Protein AF-A0A1X0T4N1-F1 (afdb_monomer)

Solvent-accessible surface area (backbone atoms only — not comparable to full-atom values): 14185 Å² total; per-residue (Å²): 137,62,77,75,76,43,47,48,47,53,53,49,37,53,52,45,60,72,50,76,57,79,48,70,71,55,33,54,54,25,39,50,52,46,49,50,53,37,48,50,40,24,72,76,65,49,52,46,48,51,50,65,64,58,67,47,64,72,65,79,75,45,59,70,71,56,34,56,50,48,54,65,66,40,57,79,35,57,57,54,32,35,51,56,43,49,55,36,49,52,31,26,77,69,31,45,43,82,61,72,50,63,44,60,50,36,50,44,50,48,29,51,75,71,65,35,58,69,58,35,48,52,39,43,53,33,47,43,53,55,52,64,65,56,90,55,72,59,43,59,51,52,50,54,50,31,51,76,70,68,51,76,66,84,81,41,71,78,60,66,78,81,67,77,74,80,63,69,67,47,28,52,52,26,52,36,81,71,44,80,42,67,72,45,94,84,63,84,43,70,46,71,43,69,48,53,31,26,70,83,79,64,43,68,44,75,33,61,69,86,96,58,77,92,42,59,78,34,58,31,23,30,53,80,85,57,51,62,27,28,32,45,38,28,47,52,52,47,52,53,53,49,50,55,52,52,29,58,74,71,75,96

Sequence (252 aa):
MTVEEFGSIIRLIERIDGMDPMTREREITLRAKLRERWINGLTENGLVRSGDAAEAHPMYRLPETEFRQFLRRTDNDPDEQAAILNHHLDGYERYGEFVPPYPAWRIVVILRRAKRRDLEARFLVSWLRCFYAGIGTRYDELELRARKLGVDLSSLPPRPIRTPRAPHDVCNLSMRVKSVTPQDTDGTSYYFDFDYHCTECGSYRLSYDDGIDLTYDTAMYCGECKVPFGRYGAIQDLCRAIGKAELTRRGL

Mean predicted aligned error: 11.29 Å

pLDDT: mean 80.24, std 13.69, range [30.84, 97.38]

Radius of gyration: 21.35 Å; Cα contacts (8 Å, |Δi|>4): 324; chains: 1; bounding box: 55×41×59 Å

Nearest PDB structures (foldseek):
  4a1g-assembly1_A  TM=3.151E-01  e=4.192E+00  Homo sapiens
  2ho1-assembly1_A  TM=2.889E-01  e=6.365E+00  Pseudomonas aeruginosa PAO1

Secondary structure (DSSP, 8-state):
--GGGGHHHHHHHHHHHHPPPPPHHHHHHHHHHHHHHHHHHHHHHS---HHHHTT--GGGGS-HHHHHHHHHHHTT-HHHHHHHHHHHHHHHHHH-PPPPHHHHHHHHHHHHHTT-HHHHHHHHHHHHHHHTT-SSHHHHHHHHHHHHTT--GGGSPP-------------SEEEEEEEEEESSTTS--EEEEEEEEETTT----EE--TTS---TT-EEEETTT--EEEEHHHHHHHHHHHHHHHHHHHT-

Structure (mmCIF, N/CA/C/O backbone):
data_AF-A0A1X0T4N1-F1
#
_entry.id   AF-A0A1X0T4N1-F1
#
loop_
_atom_site.group_PDB
_atom_site.id
_atom_site.type_symbol
_atom_site.label_atom_id
_atom_site.label_alt_id
_atom_site.label_comp_id
_atom_site.label_asym_id
_atom_site.label_entity_id
_atom_site.label_seq_id
_atom_site.pdbx_PDB_ins_code
_atom_site.Cartn_x
_atom_site.Cartn_y
_atom_site.Cartn_z
_atom_site.occupancy
_atom_site.B_iso_or_equiv
_atom_site.auth_seq_id
_atom_site.auth_comp_id
_atom_site.auth_asym_id
_atom_site.auth_atom_id
_atom_site.pdbx_PDB_model_num
ATOM 1 N N . MET A 1 1 ? -25.159 -5.314 19.834 1.00 56.59 1 MET A N 1
ATOM 2 C CA . MET A 1 1 ? -23.928 -5.742 19.169 1.00 56.59 1 MET A CA 1
ATOM 3 C C . MET A 1 1 ? -23.353 -6.950 19.876 1.00 56.59 1 MET A C 1
ATOM 5 O O . MET A 1 1 ? -22.869 -6.802 20.996 1.00 56.59 1 MET A O 1
ATOM 9 N N . THR A 1 2 ? -23.523 -8.142 19.302 1.00 59.59 2 THR A N 1
ATOM 10 C CA . THR A 1 2 ? -23.062 -9.423 19.876 1.00 59.59 2 THR A CA 1
ATOM 11 C C . THR A 1 2 ? -21.608 -9.723 19.478 1.00 59.59 2 THR A C 1
ATOM 13 O O . THR A 1 2 ? -21.015 -9.015 18.668 1.00 59.59 2 THR A O 1
ATOM 16 N N . VAL A 1 3 ? -20.990 -10.752 20.073 1.00 62.28 3 VAL A N 1
ATOM 17 C CA . VAL A 1 3 ? -19.629 -11.210 19.710 1.00 62.28 3 VAL A CA 1
ATOM 18 C C . VAL A 1 3 ? -19.549 -11.649 18.239 1.00 62.28 3 VAL A C 1
ATOM 20 O O . VAL A 1 3 ? -18.510 -11.466 17.610 1.00 62.28 3 VAL A O 1
ATOM 23 N N . GLU A 1 4 ? -20.651 -12.153 17.678 1.00 73.50 4 GLU A N 1
ATOM 24 C CA . GLU A 1 4 ? -20.743 -12.596 16.281 1.00 73.50 4 GLU A CA 1
ATOM 25 C C . GLU A 1 4 ? -20.523 -11.454 15.278 1.00 73.50 4 GLU A C 1
ATOM 27 O O . GLU A 1 4 ? -19.839 -11.653 14.279 1.00 73.50 4 GLU A O 1
ATOM 32 N N . GLU A 1 5 ? -20.988 -10.238 15.584 1.00 84.69 5 GLU A N 1
ATOM 33 C CA . GLU A 1 5 ? -20.881 -9.068 14.693 1.00 84.69 5 GLU A CA 1
ATOM 34 C C . GLU A 1 5 ? -19.441 -8.581 14.462 1.00 84.69 5 GLU A C 1
ATOM 36 O O . GLU A 1 5 ? -19.187 -7.796 13.553 1.00 84.69 5 GLU A O 1
ATOM 41 N N . PHE A 1 6 ? -18.485 -9.018 15.287 1.00 93.00 6 PHE A N 1
ATOM 42 C CA . PHE A 1 6 ? -17.072 -8.649 15.161 1.00 93.00 6 PHE A CA 1
ATOM 43 C C . PHE A 1 6 ? -16.160 -9.837 14.871 1.00 93.00 6 PHE A C 1
ATOM 45 O O . PHE A 1 6 ? -14.939 -9.710 14.976 1.00 93.00 6 PHE A O 1
ATOM 52 N N . GLY A 1 7 ? -16.726 -10.986 14.489 1.00 94.88 7 GLY A N 1
ATOM 53 C CA . GLY A 1 7 ? -15.951 -12.192 14.209 1.00 94.88 7 GLY A CA 1
ATOM 54 C C . GLY A 1 7 ? -14.872 -11.981 13.140 1.00 94.88 7 GLY A C 1
ATOM 55 O O . GLY A 1 7 ? -13.765 -12.498 13.280 1.00 94.88 7 GLY A O 1
ATOM 56 N N . SER A 1 8 ? -15.149 -11.185 12.104 1.00 95.75 8 SER A N 1
ATOM 57 C CA . SER A 1 8 ? -14.172 -10.824 11.065 1.00 95.75 8 SER A CA 1
ATOM 58 C C . SER A 1 8 ? -13.001 -10.005 11.608 1.00 95.75 8 SER A C 1
ATOM 60 O O . SER A 1 8 ? -11.849 -10.321 11.317 1.00 95.75 8 SER A O 1
ATOM 62 N N . ILE A 1 9 ? -13.278 -9.003 12.446 1.00 96.56 9 ILE A N 1
ATOM 63 C CA . ILE A 1 9 ? -12.256 -8.174 13.089 1.00 96.56 9 ILE A CA 1
ATOM 64 C C . ILE A 1 9 ? -11.425 -9.005 14.068 1.00 96.56 9 ILE A C 1
ATOM 66 O O . ILE A 1 9 ? -10.211 -8.850 14.106 1.00 96.56 9 ILE A O 1
ATOM 70 N N . ILE A 1 10 ? -12.038 -9.912 14.831 1.00 97.00 10 ILE A N 1
ATOM 71 C CA . ILE A 1 10 ? -11.302 -10.795 15.750 1.00 97.00 10 ILE A CA 1
ATOM 72 C C . ILE A 1 10 ? -10.323 -11.680 14.972 1.00 97.00 10 ILE A C 1
ATOM 74 O O . ILE A 1 10 ? -9.141 -11.700 15.306 1.00 97.00 10 ILE A O 1
ATOM 78 N N . ARG A 1 11 ? -10.774 -12.325 13.888 1.00 97.31 11 ARG A N 1
ATOM 79 C CA . ARG A 1 11 ? -9.896 -13.126 13.017 1.00 97.31 11 ARG A CA 1
ATOM 80 C C . ARG A 1 11 ? -8.788 -12.291 12.378 1.00 97.31 11 ARG A C 1
ATOM 82 O O . ARG A 1 11 ? -7.662 -12.755 12.245 1.00 97.31 11 ARG A O 1
ATOM 89 N N . LEU A 1 12 ? -9.092 -11.053 11.991 1.00 97.06 12 LEU A N 1
ATOM 90 C CA . LEU A 1 12 ? -8.103 -10.116 11.462 1.00 97.06 12 LEU A CA 1
ATOM 91 C C . LEU A 1 12 ? -7.043 -9.758 12.513 1.00 97.06 12 LEU A C 1
ATOM 93 O O . LEU A 1 12 ? -5.859 -9.743 12.194 1.00 97.06 12 LEU A O 1
ATOM 97 N N . ILE A 1 13 ? -7.448 -9.502 13.761 1.00 97.19 13 ILE A N 1
ATOM 98 C CA . ILE A 1 13 ? -6.521 -9.270 14.876 1.00 97.19 13 ILE A CA 1
ATOM 99 C C . ILE A 1 13 ? -5.628 -10.496 15.078 1.00 97.19 13 ILE A C 1
ATOM 101 O O . ILE A 1 13 ? -4.416 -10.347 15.138 1.00 97.19 13 ILE A O 1
ATOM 105 N N . GLU A 1 14 ? -6.207 -11.698 15.128 1.00 97.38 14 GLU A N 1
ATOM 106 C CA . GLU A 1 14 ? -5.461 -12.955 15.290 1.00 97.38 14 GLU A CA 1
ATOM 107 C C . GLU A 1 14 ? -4.458 -13.184 14.158 1.00 97.38 14 GLU A C 1
ATOM 109 O O . GLU A 1 14 ? -3.322 -13.584 14.409 1.00 97.38 14 GLU A O 1
ATOM 114 N N . ARG A 1 15 ? -4.845 -12.869 12.917 1.00 96.69 15 ARG A N 1
ATOM 115 C CA . ARG A 1 15 ? -3.929 -12.894 11.778 1.00 96.69 15 ARG A CA 1
ATOM 116 C C . ARG A 1 15 ? -2.761 -11.935 11.996 1.00 96.69 15 ARG A C 1
ATOM 118 O O . ARG A 1 15 ? -1.619 -12.357 11.872 1.00 96.69 15 ARG A O 1
ATOM 125 N N . ILE A 1 16 ? -3.034 -10.673 12.335 1.00 95.44 16 ILE A N 1
ATOM 126 C CA . ILE A 1 16 ? -1.983 -9.668 12.548 1.00 95.44 16 ILE A CA 1
ATOM 127 C C . ILE A 1 16 ? -1.097 -10.051 13.741 1.00 95.44 16 ILE A C 1
ATOM 129 O O . ILE A 1 16 ? 0.109 -9.851 13.674 1.00 95.44 16 ILE A O 1
ATOM 133 N N . ASP A 1 17 ? -1.653 -10.627 14.810 1.00 94.75 17 ASP A N 1
ATOM 134 C CA . ASP A 1 17 ? -0.902 -11.152 15.962 1.00 94.75 17 ASP A CA 1
ATOM 135 C C . ASP A 1 17 ? 0.072 -12.267 15.541 1.00 94.75 17 ASP A C 1
ATOM 137 O O . ASP A 1 17 ? 1.200 -12.322 16.031 1.00 94.75 17 ASP A O 1
ATOM 141 N N . GLY A 1 18 ? -0.331 -13.118 14.595 1.00 94.19 18 GLY A N 1
ATOM 142 C CA . GLY A 1 18 ? 0.510 -14.175 14.030 1.00 94.19 18 GLY A CA 1
ATOM 143 C C . GLY A 1 18 ? 1.563 -13.699 13.023 1.00 94.19 18 GLY A C 1
ATOM 144 O O . GLY A 1 18 ? 2.438 -14.479 12.657 1.00 94.19 18 GLY A O 1
ATOM 145 N N . MET A 1 19 ? 1.504 -12.444 12.568 1.00 91.44 19 MET A N 1
ATOM 146 C CA . MET A 1 19 ? 2.481 -11.894 11.627 1.00 91.44 19 MET A CA 1
ATOM 147 C C . MET A 1 19 ? 3.756 -11.445 12.343 1.00 91.44 19 MET A C 1
ATOM 149 O O . MET A 1 19 ? 3.713 -10.844 13.420 1.00 91.44 19 MET A O 1
ATOM 153 N N . ASP A 1 20 ? 4.896 -11.642 11.689 1.00 87.75 20 ASP A N 1
ATOM 154 C CA . ASP A 1 20 ? 6.143 -10.986 12.071 1.00 87.75 20 ASP A CA 1
ATOM 155 C C . ASP A 1 20 ? 6.243 -9.616 11.388 1.00 87.75 20 ASP A C 1
ATOM 157 O O . ASP A 1 20 ? 5.982 -9.513 10.182 1.00 87.75 20 ASP A O 1
ATOM 161 N N . PRO A 1 21 ? 6.648 -8.551 12.106 1.00 85.56 21 PRO A N 1
ATOM 162 C CA . PRO A 1 21 ? 6.974 -7.280 11.476 1.00 85.56 21 PRO A CA 1
ATOM 163 C C . PRO A 1 21 ? 8.015 -7.478 10.369 1.00 85.56 21 PRO A C 1
ATOM 165 O O . PRO A 1 21 ? 9.057 -8.104 10.574 1.00 85.56 21 PRO A O 1
ATOM 168 N N . MET A 1 22 ? 7.739 -6.944 9.180 1.00 85.00 22 MET A N 1
ATOM 169 C CA . MET A 1 22 ? 8.635 -7.097 8.039 1.00 85.00 22 MET A CA 1
ATOM 170 C C . MET A 1 22 ? 9.971 -6.402 8.292 1.00 85.00 22 MET A C 1
ATOM 172 O O . MET A 1 22 ? 10.028 -5.208 8.590 1.00 85.00 22 MET A O 1
ATOM 176 N N . THR A 1 23 ? 11.057 -7.156 8.124 1.00 84.31 23 THR A N 1
ATOM 177 C CA . THR A 1 23 ? 12.408 -6.596 8.132 1.00 84.31 23 THR A CA 1
ATOM 178 C C . THR A 1 23 ? 12.683 -5.847 6.834 1.00 84.31 23 THR A C 1
ATOM 180 O O . THR A 1 23 ? 12.118 -6.151 5.779 1.00 84.31 23 THR A O 1
ATOM 183 N N . ARG A 1 24 ? 13.605 -4.886 6.890 1.00 76.44 24 ARG A N 1
ATOM 184 C CA . ARG A 1 24 ? 13.991 -4.088 5.723 1.00 76.44 24 ARG A CA 1
ATOM 185 C C . ARG A 1 24 ? 14.582 -4.954 4.608 1.00 76.44 24 ARG A C 1
ATOM 187 O O . ARG A 1 24 ? 14.284 -4.733 3.439 1.00 76.44 24 ARG A O 1
ATOM 194 N N . GLU A 1 25 ? 15.392 -5.952 4.949 1.00 80.38 25 GLU A N 1
ATOM 195 C CA . GLU A 1 25 ? 16.000 -6.878 3.988 1.00 80.38 25 GLU A CA 1
ATOM 196 C C . GLU A 1 25 ? 14.930 -7.695 3.252 1.00 80.38 25 GLU A C 1
ATOM 198 O O . GLU A 1 25 ? 15.000 -7.880 2.031 1.00 80.38 25 GLU A O 1
ATOM 203 N N . ARG A 1 26 ? 13.902 -8.145 3.985 1.00 83.31 26 ARG A N 1
ATOM 204 C CA . ARG A 1 26 ? 12.770 -8.875 3.412 1.00 83.31 26 ARG A CA 1
ATOM 205 C C . ARG A 1 26 ? 11.933 -7.969 2.514 1.00 83.31 26 ARG A C 1
ATOM 207 O O . ARG A 1 26 ? 11.618 -8.381 1.401 1.00 83.31 26 ARG A O 1
ATOM 214 N N . GLU A 1 27 ? 11.636 -6.743 2.945 1.00 80.12 27 GLU A N 1
ATOM 215 C CA . GLU A 1 27 ? 10.915 -5.758 2.128 1.00 80.12 27 GLU A CA 1
ATOM 216 C C . GLU A 1 27 ? 11.638 -5.498 0.799 1.00 80.12 27 GLU A C 1
ATOM 218 O O . GLU A 1 27 ? 11.028 -5.607 -0.266 1.00 80.12 27 GLU A O 1
ATOM 223 N N . ILE A 1 28 ? 12.947 -5.218 0.840 1.00 74.88 28 ILE A N 1
ATOM 224 C CA . ILE A 1 28 ? 13.764 -4.977 -0.360 1.00 74.88 28 ILE A CA 1
ATOM 225 C C . ILE A 1 28 ? 13.694 -6.176 -1.311 1.00 74.88 28 ILE A C 1
ATOM 227 O O . ILE A 1 28 ? 13.481 -6.003 -2.512 1.00 74.88 28 ILE A O 1
ATOM 231 N N . THR A 1 29 ? 13.830 -7.389 -0.774 1.00 81.75 29 THR A N 1
ATOM 232 C CA . THR A 1 29 ? 13.802 -8.625 -1.565 1.00 81.75 29 THR A CA 1
ATOM 233 C C . THR A 1 29 ? 12.446 -8.842 -2.237 1.00 81.75 29 THR A C 1
ATOM 235 O O . THR A 1 29 ? 12.389 -9.149 -3.428 1.00 81.75 29 THR A O 1
ATOM 238 N N . LEU A 1 30 ? 11.343 -8.674 -1.503 1.00 81.56 30 LEU A N 1
ATOM 239 C CA . LEU A 1 30 ? 9.994 -8.873 -2.043 1.00 81.56 30 LEU A CA 1
ATOM 240 C C . LEU A 1 30 ? 9.645 -7.812 -3.089 1.00 81.56 30 LEU A C 1
ATOM 242 O O . LEU A 1 30 ? 9.131 -8.147 -4.156 1.00 81.56 30 LEU A O 1
ATOM 246 N N . ARG A 1 31 ? 10.017 -6.551 -2.849 1.00 74.56 31 ARG A N 1
ATOM 247 C CA . ARG A 1 31 ? 9.802 -5.469 -3.817 1.00 74.56 31 ARG A CA 1
ATOM 248 C C . ARG A 1 31 ? 10.636 -5.623 -5.079 1.00 74.56 31 ARG A C 1
ATOM 250 O O . ARG A 1 31 ? 10.171 -5.252 -6.155 1.00 74.56 31 ARG A O 1
ATOM 257 N N . ALA A 1 32 ? 11.851 -6.161 -4.977 1.00 73.00 32 ALA A N 1
ATOM 258 C CA . ALA A 1 32 ? 12.658 -6.486 -6.150 1.00 73.00 32 ALA A CA 1
ATOM 259 C C . ALA A 1 32 ? 11.956 -7.537 -7.026 1.00 73.00 32 ALA A C 1
ATOM 261 O O . ALA A 1 32 ? 11.836 -7.333 -8.232 1.00 73.00 32 ALA A O 1
ATOM 262 N N . LYS A 1 33 ? 11.400 -8.592 -6.413 1.00 77.19 33 LYS A N 1
ATOM 263 C CA . LYS A 1 33 ? 10.616 -9.621 -7.118 1.00 77.19 33 LYS A CA 1
ATOM 264 C C . LYS A 1 33 ? 9.332 -9.069 -7.738 1.00 77.19 33 LYS A C 1
ATOM 266 O O . LYS A 1 33 ? 9.017 -9.398 -8.878 1.00 77.19 33 LYS A O 1
ATOM 271 N N . LEU A 1 34 ? 8.596 -8.214 -7.021 1.00 73.44 34 LEU A N 1
ATOM 272 C CA . LEU A 1 34 ? 7.406 -7.555 -7.572 1.00 73.44 34 LEU A CA 1
ATOM 273 C C . LEU A 1 34 ? 7.775 -6.711 -8.799 1.00 73.44 34 LEU A C 1
ATOM 275 O O . LEU A 1 34 ? 7.100 -6.778 -9.825 1.00 73.44 34 LEU A O 1
ATOM 279 N N . ARG A 1 35 ? 8.874 -5.951 -8.713 1.00 71.31 35 ARG A N 1
ATOM 280 C CA . ARG A 1 35 ? 9.373 -5.147 -9.831 1.00 71.31 35 ARG A CA 1
ATOM 281 C C . ARG A 1 35 ? 9.731 -6.015 -11.031 1.00 71.31 35 ARG A C 1
ATOM 283 O O . ARG A 1 35 ? 9.369 -5.664 -12.145 1.00 71.31 35 ARG A O 1
ATOM 290 N N . GLU A 1 36 ? 10.416 -7.131 -10.813 1.00 72.75 36 GLU A N 1
ATOM 291 C CA . GLU A 1 36 ? 10.748 -8.082 -11.875 1.00 72.75 36 GLU A CA 1
ATOM 292 C C . GLU A 1 36 ? 9.485 -8.634 -12.547 1.00 72.75 36 GLU A C 1
ATOM 294 O O . GLU A 1 36 ? 9.374 -8.587 -13.768 1.00 72.75 36 GLU A O 1
ATOM 299 N N . ARG A 1 37 ? 8.480 -9.051 -11.765 1.00 71.50 37 ARG A N 1
ATOM 300 C CA . ARG A 1 37 ? 7.182 -9.500 -12.299 1.00 71.50 37 ARG A CA 1
ATOM 301 C C . ARG A 1 37 ? 6.501 -8.414 -13.130 1.00 71.50 37 ARG A C 1
ATOM 303 O O . ARG A 1 37 ? 5.945 -8.708 -14.186 1.00 71.50 37 ARG A O 1
ATOM 310 N N . TRP A 1 38 ? 6.556 -7.168 -12.669 1.00 70.19 38 TRP A N 1
ATOM 311 C CA . TRP A 1 38 ? 5.985 -6.037 -13.388 1.00 70.19 38 TRP A CA 1
ATOM 312 C C . TRP A 1 38 ? 6.712 -5.762 -14.710 1.00 70.19 38 TRP A C 1
ATOM 314 O O . TRP A 1 38 ? 6.063 -5.626 -15.744 1.00 70.19 38 TRP A O 1
ATOM 324 N N . ILE A 1 39 ? 8.048 -5.764 -14.700 1.00 67.06 39 ILE A N 1
ATOM 325 C CA . ILE A 1 39 ? 8.882 -5.597 -15.899 1.00 67.06 39 ILE A CA 1
ATOM 326 C C . ILE A 1 39 ? 8.642 -6.735 -16.898 1.00 67.06 39 ILE A C 1
ATOM 328 O O . ILE A 1 39 ? 8.461 -6.469 -18.086 1.00 67.06 39 ILE A O 1
ATOM 332 N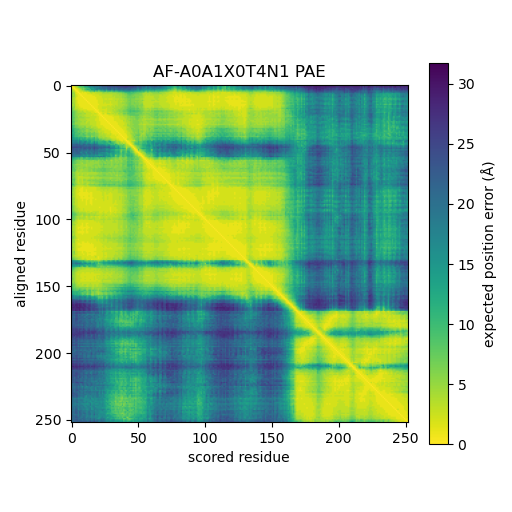 N . ASN A 1 40 ? 8.590 -7.985 -16.435 1.00 67.19 40 ASN A N 1
ATOM 333 C CA . ASN A 1 40 ? 8.337 -9.141 -17.295 1.00 67.19 40 ASN A CA 1
ATOM 334 C C . ASN A 1 40 ? 6.949 -9.048 -17.933 1.00 67.19 40 ASN A C 1
ATOM 336 O O . ASN A 1 40 ? 6.831 -9.155 -19.150 1.00 67.19 40 ASN A O 1
ATOM 340 N N . GLY A 1 41 ? 5.913 -8.725 -17.153 1.00 64.69 41 GLY A N 1
ATOM 341 C CA . GLY A 1 41 ? 4.570 -8.539 -17.700 1.00 64.69 41 GLY A CA 1
ATOM 342 C C . GLY A 1 41 ? 4.483 -7.382 -18.707 1.00 64.69 41 GLY A C 1
ATOM 343 O O . GLY A 1 41 ? 3.791 -7.507 -19.718 1.00 64.69 41 GLY A O 1
ATOM 344 N N . LEU A 1 42 ? 5.201 -6.273 -18.472 1.00 63.25 42 LEU A N 1
ATOM 345 C CA . LEU A 1 42 ? 5.276 -5.151 -19.419 1.00 63.25 42 LEU A CA 1
ATOM 346 C C . LEU A 1 42 ? 5.962 -5.570 -20.722 1.00 63.25 42 LEU A C 1
ATOM 348 O O . LEU A 1 42 ? 5.536 -5.167 -21.801 1.00 63.25 42 LEU A O 1
ATOM 352 N N . THR A 1 43 ? 6.997 -6.400 -20.625 1.00 61.31 43 THR A N 1
ATOM 353 C CA . THR A 1 43 ? 7.779 -6.865 -21.777 1.00 61.31 43 THR A CA 1
ATOM 354 C C . THR A 1 43 ? 7.020 -7.913 -22.598 1.00 61.31 43 THR A C 1
ATOM 356 O O . THR A 1 43 ? 7.082 -7.889 -23.825 1.00 61.31 43 THR A O 1
ATOM 359 N N . GLU A 1 44 ? 6.271 -8.806 -21.946 1.00 62.41 44 GLU A N 1
ATOM 360 C CA . GLU A 1 44 ? 5.517 -9.888 -22.595 1.00 62.41 44 GLU A CA 1
ATOM 361 C C . GLU A 1 44 ? 4.198 -9.409 -23.210 1.00 62.41 44 GLU A C 1
ATOM 363 O O . GLU A 1 44 ? 3.881 -9.765 -24.344 1.00 62.41 44 GLU A O 1
ATOM 368 N N . ASN A 1 45 ? 3.437 -8.580 -22.488 1.00 58.50 45 ASN A N 1
ATOM 369 C CA . ASN A 1 45 ? 2.068 -8.216 -22.872 1.00 58.50 45 ASN A CA 1
ATOM 370 C C . ASN A 1 45 ? 1.913 -6.740 -23.269 1.00 58.50 45 ASN A C 1
ATOM 372 O O . ASN A 1 45 ? 0.827 -6.323 -23.670 1.00 58.50 45 ASN A O 1
ATOM 376 N N . GLY A 1 46 ? 2.974 -5.930 -23.161 1.00 52.03 46 GLY A N 1
ATOM 377 C CA . GLY A 1 46 ? 2.958 -4.507 -23.522 1.00 52.03 46 GLY A CA 1
ATOM 378 C C . GLY A 1 46 ? 2.031 -3.640 -22.664 1.00 52.03 46 GLY A C 1
ATOM 379 O O . GLY A 1 46 ? 1.783 -2.495 -23.032 1.00 52.03 46 GLY A O 1
ATOM 380 N N . LEU A 1 47 ? 1.486 -4.194 -21.574 1.00 52.59 47 LEU A N 1
ATOM 381 C CA . LEU A 1 47 ? 0.449 -3.617 -20.720 1.00 52.59 47 LEU A CA 1
ATOM 382 C C . LEU A 1 47 ? 0.487 -4.308 -19.353 1.00 52.59 47 LEU A C 1
ATOM 384 O O . LEU A 1 47 ? 0.076 -5.457 -19.221 1.00 52.59 47 LEU A O 1
ATOM 388 N N . VAL A 1 48 ? 0.933 -3.598 -18.317 1.00 53.41 48 VAL A N 1
ATOM 389 C CA . VAL A 1 48 ? 0.639 -3.978 -16.930 1.00 53.41 48 VAL A CA 1
ATOM 390 C C . VAL A 1 48 ? 0.277 -2.718 -16.173 1.00 53.41 48 VAL A C 1
ATOM 392 O O . VAL A 1 48 ? 1.146 -1.890 -15.885 1.00 53.41 48 VAL A O 1
ATOM 395 N N . ARG A 1 49 ? -1.009 -2.557 -15.838 1.00 52.56 49 ARG A N 1
ATOM 396 C CA . ARG A 1 49 ? -1.416 -1.528 -14.873 1.00 52.56 49 ARG A CA 1
ATOM 397 C C . ARG A 1 49 ? -0.686 -1.844 -13.568 1.00 52.56 49 ARG A C 1
ATOM 399 O O . ARG A 1 49 ? -0.592 -3.013 -13.206 1.00 52.56 49 ARG A O 1
ATOM 406 N N . SER A 1 50 ? -0.156 -0.854 -12.849 1.00 47.66 50 SER A N 1
ATOM 407 C CA . SER A 1 50 ? 0.640 -1.140 -11.639 1.00 47.66 50 SER A CA 1
ATOM 408 C C . SER A 1 50 ? -0.118 -1.983 -10.602 1.00 47.66 50 SER A C 1
ATOM 410 O O . SER A 1 50 ? 0.481 -2.829 -9.944 1.00 47.66 50 SER A O 1
ATOM 412 N N . GLY A 1 51 ? -1.449 -1.850 -10.545 1.00 48.59 51 GLY A N 1
ATOM 413 C CA . GLY A 1 51 ? -2.319 -2.691 -9.721 1.00 48.59 51 GLY A CA 1
ATOM 414 C C . GLY A 1 51 ? -2.460 -4.149 -10.182 1.00 48.59 51 GLY A C 1
ATOM 415 O O . GLY A 1 51 ? -2.845 -4.997 -9.387 1.00 48.59 51 GLY A O 1
ATOM 416 N N . ASP A 1 52 ? -2.139 -4.483 -11.431 1.00 51.44 52 ASP A N 1
ATOM 417 C CA . ASP A 1 52 ? -2.271 -5.848 -11.954 1.00 51.44 52 ASP A CA 1
ATOM 418 C C . ASP A 1 52 ? -1.080 -6.734 -11.561 1.00 51.44 52 ASP A C 1
ATOM 420 O O . ASP A 1 52 ? -1.275 -7.906 -11.249 1.00 51.44 52 ASP A O 1
ATOM 424 N N . ALA A 1 53 ? 0.136 -6.178 -11.487 1.00 52.28 53 ALA A N 1
ATOM 425 C CA . ALA A 1 53 ? 1.308 -6.906 -10.978 1.00 52.28 53 ALA A CA 1
ATOM 426 C C . ALA A 1 53 ? 1.247 -7.131 -9.460 1.00 52.28 53 ALA A C 1
ATOM 428 O O . ALA A 1 53 ? 1.678 -8.174 -8.968 1.00 52.28 53 ALA A O 1
ATOM 429 N N . ALA A 1 54 ? 0.699 -6.145 -8.751 1.00 54.38 54 ALA A N 1
ATOM 430 C CA . ALA A 1 54 ? 0.482 -6.141 -7.311 1.00 54.38 54 ALA A CA 1
ATOM 431 C C . ALA A 1 54 ? -0.722 -6.979 -6.854 1.00 54.38 54 ALA A C 1
ATOM 433 O O . ALA A 1 54 ? -0.914 -7.166 -5.658 1.00 54.38 54 ALA A O 1
ATOM 434 N N . GLU A 1 55 ? -1.548 -7.472 -7.786 1.00 68.12 55 GLU A N 1
ATOM 435 C CA . GLU A 1 55 ? -2.851 -8.074 -7.470 1.00 68.12 55 GLU A CA 1
ATOM 436 C C . GLU A 1 55 ? -3.712 -7.157 -6.578 1.00 68.12 55 GLU A C 1
ATOM 438 O O . GLU A 1 55 ? -4.423 -7.635 -5.703 1.00 68.12 55 GLU A O 1
ATOM 443 N N . ALA A 1 56 ? -3.649 -5.840 -6.814 1.00 68.50 56 ALA A N 1
ATOM 444 C CA . ALA A 1 56 ? -4.298 -4.821 -5.999 1.00 68.50 56 ALA A CA 1
ATOM 445 C C . ALA A 1 56 ? -5.814 -5.032 -5.885 1.00 68.50 56 ALA A C 1
ATOM 447 O O . ALA A 1 56 ? -6.463 -5.578 -6.788 1.00 68.50 56 ALA A O 1
ATOM 448 N N . HIS A 1 57 ? -6.388 -4.519 -4.789 1.00 74.69 57 HIS A N 1
ATOM 449 C CA . HIS A 1 57 ? -7.788 -4.769 -4.458 1.00 74.69 57 HIS A CA 1
ATOM 450 C C . HIS A 1 57 ? -8.703 -4.367 -5.623 1.00 74.69 57 HIS A C 1
ATOM 452 O O . HIS A 1 57 ? -8.569 -3.249 -6.136 1.00 74.69 57 HIS A O 1
ATOM 458 N N . PRO A 1 58 ? -9.679 -5.209 -6.018 1.00 75.31 58 PRO A N 1
ATOM 459 C CA . PRO A 1 58 ? -10.541 -4.935 -7.169 1.00 75.31 58 PRO A CA 1
ATOM 460 C C . PRO A 1 58 ? -11.245 -3.573 -7.128 1.00 75.31 58 PRO A C 1
ATOM 462 O O . PRO A 1 58 ? -11.536 -3.007 -8.178 1.00 75.31 58 PRO A O 1
ATOM 465 N N . MET A 1 59 ? -11.459 -3.008 -5.931 1.00 74.31 59 MET A N 1
ATOM 466 C CA . MET A 1 59 ? -12.032 -1.665 -5.765 1.00 74.31 59 MET A CA 1
ATOM 467 C C . MET A 1 59 ? -11.268 -0.571 -6.522 1.00 74.31 59 MET A C 1
ATOM 469 O O . MET A 1 59 ? -11.884 0.394 -6.953 1.00 74.31 59 MET A O 1
ATOM 473 N N . TYR A 1 60 ? -9.949 -0.706 -6.702 1.00 69.88 60 TYR A N 1
ATOM 474 C CA . TYR A 1 60 ? -9.134 0.296 -7.396 1.00 69.88 60 TYR A CA 1
ATOM 475 C C . TYR A 1 60 ? -9.305 0.271 -8.916 1.00 69.88 60 TYR A C 1
ATOM 477 O O . TYR A 1 60 ? -8.814 1.165 -9.595 1.00 69.88 60 TYR A O 1
ATOM 485 N N . ARG A 1 61 ? -9.999 -0.739 -9.452 1.00 69.06 61 ARG A N 1
ATOM 486 C CA . ARG A 1 61 ? -10.361 -0.825 -10.872 1.00 69.06 61 ARG A CA 1
ATOM 487 C C . ARG A 1 61 ? -11.766 -0.280 -11.155 1.00 69.06 61 ARG A C 1
ATOM 489 O O . ARG A 1 61 ? -12.194 -0.301 -12.305 1.00 69.06 61 ARG A O 1
ATOM 496 N N . LEU A 1 62 ? -12.497 0.160 -10.127 1.00 70.38 62 LEU A N 1
ATOM 497 C CA . LEU A 1 62 ? -13.840 0.713 -10.287 1.00 70.38 62 LEU A CA 1
ATOM 498 C C . LEU A 1 62 ? -13.782 2.125 -10.891 1.00 70.38 62 LEU A C 1
ATOM 500 O O . LEU A 1 62 ? -12.900 2.904 -10.521 1.00 70.38 62 LEU A O 1
ATOM 504 N N . PRO A 1 63 ? -14.755 2.511 -11.737 1.00 75.50 63 PRO A N 1
ATOM 505 C CA . PRO A 1 63 ? -14.939 3.905 -12.127 1.00 75.50 63 PRO A CA 1
ATOM 506 C C . PRO A 1 63 ? -15.100 4.813 -10.898 1.00 75.50 63 PRO A C 1
ATOM 50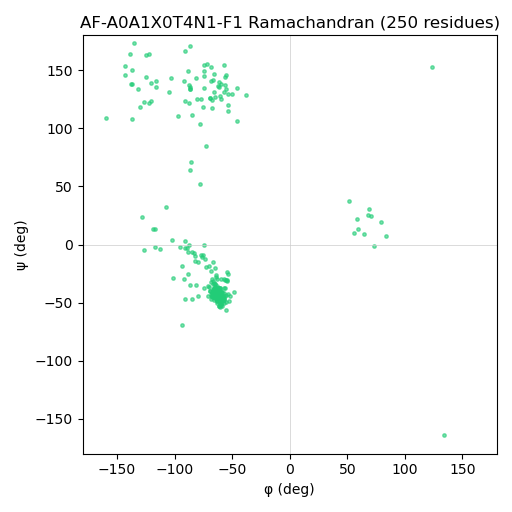8 O O . PRO A 1 63 ? -15.740 4.426 -9.922 1.00 75.50 63 PRO A O 1
ATOM 511 N N . GLU A 1 64 ? -14.607 6.054 -10.956 1.00 65.88 64 GLU A N 1
ATOM 512 C CA . GLU A 1 64 ? -14.581 6.998 -9.816 1.00 65.88 64 GLU A CA 1
ATOM 513 C C . GLU A 1 64 ? -15.928 7.118 -9.073 1.00 65.88 64 GLU A C 1
ATOM 515 O O . GLU A 1 64 ? -15.986 7.158 -7.841 1.00 65.88 64 GLU A O 1
ATOM 520 N N . THR A 1 65 ? -17.040 7.148 -9.812 1.00 76.25 65 THR A N 1
ATOM 521 C CA . THR A 1 65 ? -18.383 7.240 -9.217 1.00 76.25 65 THR A CA 1
ATOM 522 C C . THR A 1 65 ? -18.728 5.993 -8.403 1.00 76.25 65 THR A C 1
ATOM 524 O O . THR A 1 65 ? -19.220 6.109 -7.277 1.00 76.25 65 THR A O 1
ATOM 527 N N . GLU A 1 66 ? -18.442 4.810 -8.943 1.00 78.31 66 GLU A N 1
ATOM 528 C CA . GLU A 1 66 ? -18.665 3.523 -8.280 1.00 78.31 66 GLU A CA 1
ATOM 529 C C . GLU A 1 66 ? -17.707 3.339 -7.107 1.00 78.31 66 GLU A C 1
ATOM 531 O O . GLU A 1 66 ? -18.129 2.923 -6.032 1.00 78.31 66 GLU A O 1
ATOM 536 N N . PHE A 1 67 ? -16.448 3.751 -7.256 1.00 76.56 67 PHE A N 1
ATOM 537 C CA . PHE A 1 67 ? -15.464 3.755 -6.182 1.00 76.56 67 PHE A CA 1
ATOM 538 C C . PHE A 1 67 ? -15.938 4.584 -4.978 1.00 76.56 67 PHE A C 1
ATOM 540 O O . PHE A 1 67 ? -15.941 4.107 -3.842 1.00 76.56 67 PHE A O 1
ATOM 547 N N . ARG A 1 68 ? -16.441 5.805 -5.203 1.00 78.12 68 ARG A N 1
ATOM 548 C CA . ARG A 1 68 ? -17.001 6.644 -4.126 1.00 78.12 68 ARG A CA 1
ATOM 549 C C . ARG A 1 68 ? -18.258 6.051 -3.496 1.00 78.12 68 ARG A C 1
ATOM 551 O O . ARG A 1 68 ? -18.521 6.279 -2.314 1.00 78.12 68 ARG A O 1
ATOM 558 N N . GLN A 1 69 ? -19.094 5.362 -4.271 1.00 87.31 69 GLN A N 1
ATOM 559 C CA . GLN A 1 69 ? -20.255 4.653 -3.725 1.00 87.31 69 GLN A CA 1
ATOM 560 C C . GLN A 1 69 ? -19.817 3.460 -2.874 1.00 87.31 69 GLN A C 1
ATOM 562 O O . GLN A 1 69 ? -20.311 3.309 -1.758 1.00 87.31 69 GLN A O 1
ATOM 567 N N . PHE A 1 70 ? -18.842 2.690 -3.357 1.00 86.06 70 PHE A N 1
ATOM 568 C CA . PHE A 1 70 ? -18.225 1.589 -2.634 1.00 86.06 70 PHE A CA 1
ATOM 569 C C . PHE A 1 70 ? -17.685 2.075 -1.287 1.00 86.06 70 PHE A C 1
ATOM 571 O O . PHE A 1 70 ? -18.164 1.617 -0.256 1.00 86.06 70 PHE A O 1
ATOM 578 N N . LEU A 1 71 ? -16.807 3.084 -1.267 1.00 84.69 71 LEU A N 1
ATOM 579 C CA . LEU A 1 71 ? -16.250 3.632 -0.022 1.00 84.69 71 LEU A CA 1
ATOM 580 C C . LEU A 1 71 ? -17.331 4.053 0.986 1.00 84.69 71 LEU A C 1
ATOM 582 O O . LEU A 1 71 ? -17.226 3.760 2.173 1.00 84.69 71 LEU A O 1
ATOM 586 N N . ARG A 1 72 ? -18.401 4.713 0.524 1.00 87.25 72 ARG A N 1
ATOM 587 C CA . ARG A 1 72 ? -19.508 5.129 1.402 1.00 87.25 72 ARG A CA 1
ATOM 588 C C . ARG A 1 72 ? -20.276 3.949 1.987 1.00 87.25 72 ARG A C 1
ATOM 590 O O . ARG A 1 72 ? -20.679 4.016 3.146 1.00 87.25 72 ARG A O 1
ATOM 597 N N . ARG A 1 73 ? -20.487 2.894 1.198 1.00 91.06 73 ARG A N 1
ATOM 598 C CA . ARG A 1 73 ? -21.181 1.679 1.636 1.00 91.06 73 ARG A CA 1
ATOM 599 C C . ARG A 1 73 ? -20.359 0.924 2.677 1.00 91.06 73 ARG A C 1
ATOM 601 O O . ARG A 1 73 ? -20.908 0.495 3.684 1.00 91.06 73 ARG A O 1
ATOM 608 N N . THR A 1 74 ? -19.056 0.791 2.448 1.00 90.75 74 THR A N 1
ATOM 609 C CA . THR A 1 74 ? -18.180 -0.039 3.284 1.00 90.75 74 THR A CA 1
ATOM 610 C C . THR A 1 74 ? -17.718 0.665 4.559 1.00 90.75 74 THR A C 1
ATOM 612 O O . THR A 1 74 ? -17.218 0.025 5.478 1.00 90.75 74 THR A O 1
ATOM 615 N N . ASP A 1 75 ? -17.884 1.984 4.663 1.00 88.88 75 ASP A N 1
ATOM 616 C CA . ASP A 1 75 ? -17.291 2.814 5.716 1.00 88.88 75 ASP A CA 1
ATOM 617 C C . ASP A 1 75 ? -17.648 2.390 7.156 1.00 88.88 75 ASP A C 1
ATOM 619 O O . ASP A 1 75 ? -16.873 2.626 8.088 1.00 88.88 75 ASP A O 1
ATOM 623 N N . ASN A 1 76 ? -18.827 1.798 7.363 1.00 89.62 76 ASN A N 1
ATOM 624 C CA . ASN A 1 76 ? -19.305 1.344 8.675 1.00 89.62 76 ASN A CA 1
ATOM 625 C C . ASN A 1 76 ? -19.548 -0.170 8.740 1.00 89.62 76 ASN A C 1
ATOM 627 O O . ASN A 1 76 ? -20.182 -0.627 9.689 1.00 89.62 76 ASN A O 1
ATOM 631 N N . ASP A 1 77 ? -19.067 -0.922 7.753 1.00 93.69 77 ASP A N 1
ATOM 632 C CA . ASP A 1 77 ? -19.226 -2.370 7.684 1.00 93.69 77 ASP A CA 1
ATOM 633 C C . ASP A 1 77 ? -17.958 -3.055 8.235 1.00 93.69 77 ASP A C 1
ATOM 635 O O . ASP A 1 77 ? -16.886 -2.925 7.633 1.00 93.69 77 ASP A O 1
ATOM 639 N N . PRO A 1 78 ? -18.023 -3.725 9.403 1.00 93.31 78 PRO A N 1
ATOM 640 C CA . PRO A 1 78 ? -16.852 -4.361 9.998 1.00 93.31 78 PRO A CA 1
ATOM 641 C C . PRO A 1 78 ? -16.299 -5.508 9.144 1.00 93.31 78 PRO A C 1
ATOM 643 O O . PRO A 1 78 ? -15.078 -5.655 9.071 1.00 93.31 78 PRO A O 1
ATOM 646 N N . ASP A 1 79 ? -17.165 -6.286 8.491 1.00 94.44 79 ASP A N 1
ATOM 647 C CA . ASP A 1 79 ? -16.766 -7.449 7.699 1.00 94.44 79 ASP A CA 1
ATOM 648 C C . ASP A 1 79 ? -16.056 -7.007 6.425 1.00 94.44 79 ASP A C 1
ATOM 650 O O . ASP A 1 79 ? -14.972 -7.497 6.103 1.00 94.44 79 ASP A O 1
ATOM 654 N N . GLU A 1 80 ? -16.611 -6.004 5.755 1.00 94.12 80 GLU A N 1
ATOM 655 C CA . GLU A 1 80 ? -16.053 -5.480 4.516 1.00 94.12 80 GLU A CA 1
ATOM 656 C C . GLU A 1 80 ? -14.727 -4.735 4.760 1.00 94.12 80 GLU A C 1
ATOM 658 O O . GLU A 1 80 ? -13.764 -4.913 4.014 1.00 94.12 80 GLU A O 1
ATOM 663 N N . GLN A 1 81 ? -14.612 -3.950 5.842 1.00 94.50 81 GLN A N 1
ATOM 664 C CA . GLN A 1 81 ? -13.336 -3.312 6.204 1.00 94.50 81 GLN A CA 1
ATOM 665 C C . GLN A 1 81 ? -12.267 -4.342 6.586 1.00 94.50 81 GLN A C 1
ATOM 667 O O . GLN A 1 81 ? -11.097 -4.172 6.232 1.00 94.50 81 GLN A O 1
ATOM 672 N N . ALA A 1 82 ? -12.652 -5.421 7.275 1.00 95.38 82 ALA A N 1
ATOM 673 C CA . ALA A 1 82 ? -11.743 -6.519 7.580 1.00 95.38 82 ALA A CA 1
ATOM 674 C C . ALA A 1 82 ? -11.310 -7.274 6.312 1.00 95.38 82 ALA A C 1
ATOM 676 O O . ALA A 1 82 ? -10.144 -7.654 6.205 1.00 95.38 82 ALA A O 1
ATOM 677 N N . ALA A 1 83 ? -12.204 -7.467 5.340 1.00 94.00 83 ALA A N 1
ATOM 678 C CA . ALA A 1 83 ? -11.887 -8.094 4.057 1.00 94.00 83 ALA A CA 1
ATOM 679 C C . ALA A 1 83 ? -10.913 -7.241 3.227 1.00 94.00 83 ALA A C 1
ATOM 681 O O . ALA A 1 83 ? -9.882 -7.749 2.783 1.00 94.00 83 ALA A O 1
ATOM 682 N N . ILE A 1 84 ? -11.180 -5.935 3.100 1.00 90.50 84 ILE A N 1
ATOM 683 C CA . ILE A 1 84 ? -10.283 -4.985 2.421 1.00 90.50 84 ILE A CA 1
ATOM 684 C C . ILE A 1 84 ? -8.902 -5.007 3.081 1.00 90.50 84 ILE A C 1
ATOM 686 O O . ILE A 1 84 ? -7.882 -5.091 2.397 1.00 90.50 84 ILE A O 1
ATOM 690 N N . LEU A 1 85 ? -8.849 -4.957 4.417 1.00 93.44 85 LEU A N 1
ATOM 691 C CA . LEU A 1 85 ? -7.572 -4.957 5.117 1.00 93.44 85 LEU A CA 1
ATOM 692 C C . LEU A 1 85 ? -6.820 -6.280 4.940 1.00 93.44 85 LEU A C 1
ATOM 694 O O . LEU A 1 85 ? -5.624 -6.243 4.674 1.00 93.44 85 LEU A O 1
ATOM 698 N N . ASN A 1 86 ? -7.503 -7.426 5.013 1.00 94.81 86 ASN A N 1
ATOM 699 C CA . ASN A 1 86 ? -6.901 -8.738 4.751 1.00 94.81 86 ASN A CA 1
ATOM 700 C C . ASN A 1 86 ? -6.244 -8.812 3.375 1.00 94.81 86 ASN A C 1
ATOM 702 O O . ASN A 1 86 ? -5.119 -9.289 3.267 1.00 94.81 86 ASN A O 1
ATOM 706 N N . HIS A 1 87 ? -6.908 -8.292 2.349 1.00 90.19 87 HIS A N 1
ATOM 707 C CA . HIS A 1 87 ? -6.339 -8.259 1.011 1.00 90.19 87 HIS A CA 1
ATOM 708 C C . HIS A 1 87 ? -5.039 -7.437 0.958 1.00 90.19 87 HIS A C 1
ATOM 710 O O . HIS A 1 87 ? -4.056 -7.841 0.343 1.00 90.19 87 HIS A O 1
ATOM 716 N N . HIS A 1 88 ? -4.985 -6.301 1.656 1.00 86.38 88 HIS A N 1
ATOM 717 C CA . HIS A 1 88 ? -3.744 -5.533 1.755 1.00 86.38 88 HIS A CA 1
ATOM 718 C C . HIS A 1 88 ? -2.657 -6.237 2.579 1.00 86.38 88 HIS A C 1
ATOM 720 O O . HIS A 1 88 ? -1.474 -6.070 2.284 1.00 86.38 88 HIS A O 1
ATOM 726 N N . LEU A 1 89 ? -3.032 -7.023 3.594 1.00 91.25 89 LEU A N 1
ATOM 727 C CA . LEU A 1 89 ? -2.084 -7.868 4.326 1.00 91.25 89 LEU A CA 1
ATOM 728 C C . LEU A 1 89 ? -1.483 -8.946 3.412 1.00 91.25 89 LEU A C 1
ATOM 730 O O . LEU A 1 89 ? -0.279 -9.177 3.485 1.00 91.25 89 LEU A O 1
ATOM 734 N N . ASP A 1 90 ? -2.273 -9.534 2.505 1.00 90.56 90 ASP A N 1
ATOM 735 C CA . ASP A 1 90 ? -1.764 -10.486 1.506 1.00 90.56 90 ASP A CA 1
ATOM 736 C C . ASP A 1 90 ? -0.678 -9.836 0.626 1.00 90.56 90 ASP A C 1
ATOM 738 O O . ASP A 1 90 ? 0.397 -10.411 0.430 1.00 90.56 90 ASP A O 1
ATOM 742 N N . GLY A 1 91 ? -0.929 -8.614 0.139 1.00 82.56 91 GLY A N 1
ATOM 743 C CA . GLY A 1 91 ? 0.039 -7.839 -0.646 1.00 82.56 91 GLY A CA 1
ATOM 744 C C . GLY A 1 91 ? 1.301 -7.484 0.146 1.00 82.5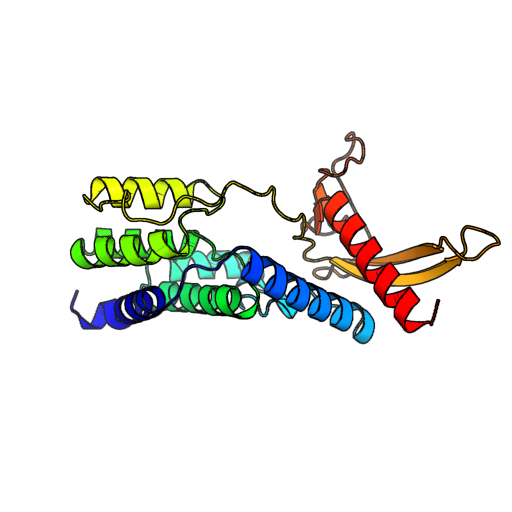6 91 GLY A C 1
ATOM 745 O O . GLY A 1 91 ? 2.421 -7.619 -0.356 1.00 82.56 91 GLY A O 1
ATOM 746 N N . TYR A 1 92 ? 1.153 -7.112 1.419 1.00 84.81 92 TYR A N 1
ATOM 747 C CA . TYR A 1 92 ? 2.285 -6.883 2.317 1.00 84.81 92 TYR A CA 1
ATOM 748 C C . TYR A 1 92 ? 3.154 -8.134 2.449 1.00 84.81 92 TYR A C 1
ATOM 750 O O . TYR A 1 92 ? 4.351 -8.072 2.184 1.00 84.81 92 TYR A O 1
ATOM 758 N N . GLU A 1 93 ? 2.575 -9.286 2.785 1.00 87.62 93 GLU A N 1
ATOM 759 C CA . GLU A 1 93 ? 3.333 -10.522 3.008 1.00 87.62 93 GLU A CA 1
ATOM 760 C C . GLU A 1 93 ? 4.002 -11.051 1.736 1.00 87.62 93 GLU A C 1
ATOM 762 O O . GLU A 1 93 ? 5.126 -11.567 1.792 1.00 87.62 93 GLU A O 1
ATOM 767 N N . ARG A 1 94 ? 3.318 -10.922 0.594 1.00 85.81 94 ARG A N 1
ATOM 768 C CA . ARG A 1 94 ? 3.758 -11.490 -0.682 1.00 85.81 94 ARG A CA 1
ATOM 769 C C . ARG A 1 94 ? 4.704 -10.577 -1.457 1.00 85.81 94 ARG A C 1
ATOM 771 O O . ARG A 1 94 ? 5.607 -11.076 -2.126 1.00 85.81 94 ARG A O 1
ATOM 778 N N . TYR A 1 95 ? 4.514 -9.264 -1.374 1.00 77.81 95 TYR A N 1
ATOM 779 C CA . TYR A 1 95 ? 5.198 -8.298 -2.236 1.00 77.81 95 TYR A CA 1
ATOM 780 C C . TYR A 1 95 ? 5.927 -7.184 -1.473 1.00 77.81 95 TYR A C 1
ATOM 782 O O . TYR A 1 95 ? 6.633 -6.383 -2.086 1.00 77.81 95 TYR A O 1
ATOM 790 N N . GLY A 1 96 ? 5.808 -7.130 -0.143 1.00 76.75 96 GLY A N 1
ATOM 791 C CA . GLY A 1 96 ? 6.359 -6.031 0.653 1.00 76.75 96 GLY A CA 1
ATOM 792 C C . GLY A 1 96 ? 5.635 -4.708 0.399 1.00 76.75 96 GLY A C 1
ATOM 793 O O . GLY A 1 96 ? 6.220 -3.625 0.541 1.00 76.75 96 GLY A O 1
ATOM 794 N N . GLU A 1 97 ? 4.377 -4.785 -0.039 1.00 75.81 97 GLU A N 1
ATOM 795 C CA . GLU A 1 97 ? 3.541 -3.614 -0.249 1.00 75.81 97 GLU A CA 1
ATOM 796 C C . GLU A 1 97 ? 3.178 -2.940 1.053 1.00 75.81 97 GLU A C 1
ATOM 798 O O . GLU A 1 97 ? 3.092 -3.550 2.109 1.00 75.81 97 GLU A O 1
ATOM 803 N N . PHE A 1 98 ? 2.933 -1.646 0.965 1.00 76.69 98 PHE A N 1
ATOM 804 C CA . PHE A 1 98 ? 2.501 -0.895 2.114 1.00 76.69 98 PHE A CA 1
ATOM 805 C C . PHE A 1 98 ? 1.001 -1.087 2.361 1.00 76.69 98 PHE A C 1
ATOM 807 O O . PHE A 1 98 ? 0.184 -0.798 1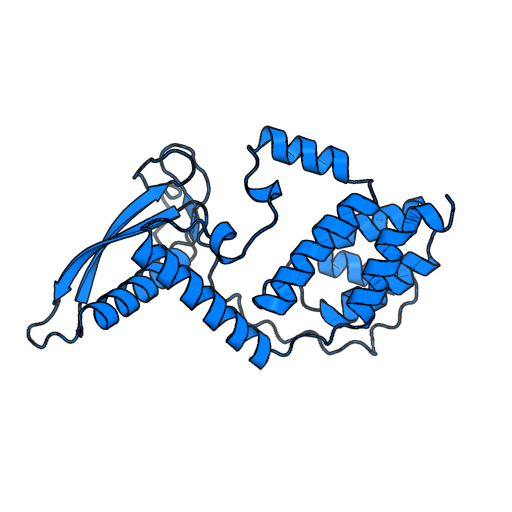.489 1.00 76.69 98 PHE A O 1
ATOM 814 N N . VAL A 1 99 ? 0.629 -1.517 3.567 1.00 81.69 99 VAL A N 1
ATOM 815 C CA . VAL A 1 99 ? -0.781 -1.670 3.948 1.00 81.69 99 VAL A CA 1
ATOM 816 C C . VAL A 1 99 ? -1.363 -0.284 4.213 1.00 81.69 99 VAL A C 1
ATOM 818 O O . VAL A 1 99 ? -0.878 0.356 5.134 1.00 81.69 99 VAL A O 1
ATOM 821 N N . PRO A 1 100 ? -2.375 0.213 3.485 1.00 80.44 100 PRO A N 1
ATOM 822 C CA . PRO A 1 100 ? -2.898 1.561 3.686 1.00 80.44 100 PRO A CA 1
ATOM 823 C C . PRO A 1 100 ? -3.567 1.726 5.064 1.00 80.44 100 PRO A C 1
ATOM 825 O O . PRO A 1 100 ? -4.235 0.812 5.549 1.00 80.44 100 PRO A O 1
ATOM 828 N N . PRO A 1 101 ? -3.483 2.918 5.690 1.00 83.25 101 PRO A N 1
ATOM 829 C CA . PRO A 1 101 ? -4.016 3.130 7.037 1.00 83.25 101 PRO A CA 1
ATOM 830 C C . PRO A 1 101 ? -5.529 3.343 7.066 1.00 83.25 101 PRO A C 1
ATOM 832 O O . PRO A 1 101 ? -6.124 3.319 8.141 1.00 83.25 101 PRO A O 1
ATOM 835 N N . TYR A 1 102 ? -6.161 3.629 5.922 1.00 86.88 102 TYR A N 1
ATOM 836 C CA . TYR A 1 102 ? -7.571 4.017 5.890 1.00 86.88 102 TYR A CA 1
ATOM 837 C C . TYR A 1 102 ? -8.507 2.905 6.396 1.00 86.88 102 TYR A C 1
ATOM 839 O O . TYR A 1 102 ? -9.301 3.200 7.292 1.00 86.88 102 TYR A O 1
ATOM 847 N N . PRO A 1 103 ? -8.399 1.639 5.939 1.00 89.88 103 PRO A N 1
ATOM 848 C CA . PRO A 1 103 ? -9.247 0.572 6.471 1.00 89.88 103 PRO A CA 1
ATOM 849 C C . PRO A 1 103 ? -9.018 0.324 7.970 1.00 89.88 103 PRO A C 1
ATOM 851 O O . PRO A 1 103 ? -9.974 0.208 8.736 1.00 89.88 103 PRO A O 1
ATOM 854 N N . ALA A 1 104 ? -7.760 0.364 8.430 1.00 92.88 104 ALA A N 1
ATOM 855 C CA . ALA A 1 104 ? -7.429 0.265 9.854 1.00 92.88 104 ALA A CA 1
ATOM 856 C C . ALA A 1 104 ? -8.054 1.408 10.677 1.00 92.88 104 ALA A C 1
ATOM 858 O O . ALA A 1 104 ? -8.605 1.188 11.758 1.00 92.88 104 ALA A O 1
ATOM 859 N N . TRP A 1 105 ? -8.042 2.633 10.141 1.00 93.69 105 TRP A N 1
ATOM 860 C CA . TRP A 1 105 ? -8.733 3.776 10.734 1.00 93.69 105 TRP A CA 1
ATOM 861 C C . TRP A 1 105 ? -10.251 3.565 10.818 1.00 93.69 105 TRP A C 1
ATOM 863 O O . TRP A 1 105 ? -10.865 3.874 11.843 1.00 93.69 105 TRP A O 1
ATOM 873 N N . ARG A 1 106 ? -10.881 3.010 9.776 1.00 94.75 106 ARG A N 1
ATOM 874 C CA . ARG A 1 106 ? -12.317 2.698 9.808 1.00 94.75 106 ARG A CA 1
ATOM 875 C C . ARG A 1 106 ? -12.649 1.647 10.856 1.00 94.75 106 ARG A C 1
ATOM 877 O O . ARG A 1 106 ? -13.587 1.862 11.622 1.00 94.75 106 ARG A O 1
ATOM 884 N N . ILE A 1 107 ? -11.846 0.592 10.967 1.00 96.56 107 ILE A N 1
ATOM 885 C CA . ILE A 1 107 ? -12.000 -0.450 11.990 1.00 96.56 107 ILE A CA 1
ATOM 886 C C . ILE A 1 107 ? -12.014 0.156 13.398 1.00 96.56 107 ILE A C 1
ATOM 888 O O . ILE A 1 107 ? -12.957 -0.076 14.157 1.00 96.56 107 ILE A O 1
ATOM 892 N N . VAL A 1 108 ? -11.051 1.018 13.746 1.00 97.00 108 VAL A N 1
ATOM 893 C CA . VAL A 1 108 ? -11.041 1.640 15.086 1.00 97.00 108 VAL A CA 1
ATOM 894 C C . VAL A 1 108 ? -12.214 2.598 15.305 1.00 97.00 108 VAL A C 1
ATOM 896 O O . VAL A 1 108 ? -12.706 2.731 16.427 1.00 97.00 108 VAL A O 1
ATOM 899 N N . VAL A 1 109 ? -12.707 3.271 14.259 1.00 95.81 109 VAL A N 1
ATOM 900 C CA . VAL A 1 109 ? -13.918 4.106 14.345 1.00 95.81 109 VAL A CA 1
ATOM 901 C C . VAL A 1 109 ? -15.155 3.247 14.613 1.00 95.81 109 VAL A C 1
ATOM 903 O O . VAL A 1 109 ? -15.952 3.608 15.483 1.00 95.81 109 VAL A O 1
ATOM 906 N N . ILE A 1 110 ? -15.299 2.117 13.917 1.00 95.38 110 ILE A N 1
ATOM 907 C CA . ILE A 1 110 ? -16.407 1.169 14.090 1.00 95.38 110 ILE A CA 1
ATOM 908 C C . ILE A 1 110 ? -16.401 0.607 15.518 1.00 95.38 110 ILE A C 1
ATOM 910 O O . ILE A 1 110 ? -17.392 0.752 16.237 1.00 95.38 110 ILE A O 1
ATOM 914 N N . LEU A 1 111 ? -15.266 0.070 15.979 1.00 96.38 111 LEU A N 1
ATOM 915 C CA . LEU A 1 111 ? -15.120 -0.485 17.332 1.00 96.38 111 LEU A CA 1
ATOM 916 C C . LEU A 1 111 ? -15.417 0.558 18.418 1.00 96.38 111 LEU A C 1
ATOM 918 O O . LEU A 1 111 ? -16.115 0.279 19.398 1.00 96.38 111 LEU A O 1
ATOM 922 N N . ARG A 1 112 ? -14.959 1.800 18.215 1.00 95.75 112 ARG A N 1
ATOM 923 C CA . ARG A 1 112 ? -15.222 2.916 19.130 1.00 95.75 112 ARG A CA 1
ATOM 924 C C . ARG A 1 112 ? -16.704 3.251 19.234 1.00 95.75 112 ARG A C 1
ATOM 926 O O . ARG A 1 112 ? -17.200 3.444 20.344 1.00 95.75 112 ARG A O 1
ATOM 933 N N . ARG A 1 113 ? -17.407 3.338 18.100 1.00 94.50 113 ARG A N 1
ATOM 934 C CA . ARG A 1 113 ? -18.856 3.611 18.054 1.00 94.50 113 ARG A CA 1
ATOM 935 C C . ARG A 1 113 ? -19.654 2.499 18.728 1.00 94.50 113 ARG A C 1
ATOM 937 O O . ARG A 1 113 ? -20.585 2.788 19.473 1.00 94.50 113 ARG A O 1
ATOM 944 N N . ALA A 1 114 ? -19.210 1.258 18.558 1.00 94.75 114 ALA A N 1
ATOM 945 C CA . ALA A 1 114 ? -19.754 0.078 19.217 1.00 94.75 114 ALA A CA 1
ATOM 946 C C . ALA A 1 114 ? -19.380 -0.056 20.704 1.00 94.75 114 ALA A C 1
ATOM 948 O O . ALA A 1 114 ? -19.777 -1.021 21.354 1.00 94.75 114 ALA A O 1
ATOM 949 N N . LYS A 1 115 ? -18.602 0.888 21.256 1.00 95.12 115 LYS A N 1
ATOM 950 C CA . LYS A 1 115 ? -18.084 0.867 22.635 1.00 95.12 115 LYS A CA 1
ATOM 951 C C . LYS A 1 115 ? -17.226 -0.371 22.963 1.00 95.12 115 LYS A C 1
ATOM 953 O O . LYS A 1 115 ? -17.012 -0.663 24.136 1.00 95.12 115 LYS A O 1
ATOM 958 N N . ARG A 1 116 ? -16.661 -1.046 21.956 1.00 95.19 116 ARG A N 1
ATOM 959 C CA . ARG A 1 116 ? -15.743 -2.190 22.102 1.00 95.19 116 ARG A CA 1
ATOM 960 C C . ARG A 1 116 ? -14.298 -1.728 22.264 1.00 95.19 116 ARG A C 1
ATOM 962 O O . ARG A 1 116 ? -13.450 -1.951 21.404 1.00 95.19 116 ARG A O 1
ATOM 969 N N . ARG A 1 117 ? -14.032 -1.023 23.369 1.00 95.44 117 ARG A N 1
ATOM 970 C CA . ARG A 1 117 ? -12.697 -0.473 23.680 1.00 95.44 117 ARG A CA 1
ATOM 971 C C . ARG A 1 117 ? -11.640 -1.561 23.871 1.00 95.44 117 ARG A C 1
ATOM 973 O O . ARG A 1 117 ? -10.476 -1.320 23.583 1.00 95.44 117 ARG A O 1
ATOM 980 N N . ASP A 1 118 ? -12.060 -2.732 24.337 1.00 95.31 118 ASP A N 1
ATOM 981 C CA . ASP A 1 118 ? -11.240 -3.934 24.476 1.00 95.31 118 ASP A CA 1
ATOM 982 C C . ASP A 1 118 ? -10.665 -4.380 23.124 1.00 95.31 118 ASP A C 1
ATOM 984 O O . ASP A 1 118 ? -9.450 -4.500 22.969 1.00 95.31 118 ASP A O 1
ATOM 988 N N . LEU A 1 119 ? -11.530 -4.535 22.118 1.00 96.25 119 LEU A N 1
ATOM 989 C CA . LEU A 1 119 ? -11.117 -4.905 20.765 1.00 96.25 119 LEU A CA 1
ATOM 990 C C . LEU A 1 119 ? -10.365 -3.770 20.069 1.00 96.25 119 LEU A C 1
ATOM 992 O O . LEU A 1 119 ? -9.413 -4.037 19.344 1.00 96.25 119 LEU A O 1
ATOM 996 N N . GLU A 1 120 ? -10.766 -2.513 20.294 1.00 97.25 120 GLU A N 1
ATOM 997 C CA . GLU A 1 120 ? -10.076 -1.336 19.749 1.00 97.25 120 GLU A CA 1
ATOM 998 C C . GLU A 1 120 ? -8.610 -1.303 20.203 1.00 97.25 120 GLU A C 1
ATOM 1000 O O . GLU A 1 120 ? -7.713 -1.141 19.377 1.00 97.25 120 GLU A O 1
ATOM 1005 N N . ALA A 1 121 ? -8.364 -1.497 21.503 1.00 96.25 121 ALA A N 1
ATOM 1006 C CA . ALA A 1 121 ? -7.019 -1.533 22.065 1.00 96.25 121 ALA A CA 1
ATOM 1007 C C . ALA A 1 121 ? -6.219 -2.728 21.536 1.00 96.25 121 ALA A C 1
ATOM 1009 O O . ALA A 1 121 ? -5.087 -2.543 21.092 1.00 96.25 121 ALA A O 1
ATOM 1010 N N . ARG A 1 122 ? -6.818 -3.928 21.520 1.00 95.75 122 ARG A N 1
ATOM 1011 C CA . ARG A 1 122 ? -6.161 -5.136 21.002 1.00 95.75 122 ARG A CA 1
ATOM 1012 C C . ARG A 1 122 ? -5.755 -4.960 19.537 1.00 95.75 122 ARG A C 1
ATOM 1014 O O . ARG A 1 122 ? -4.593 -5.154 19.213 1.00 95.75 122 ARG A O 1
ATOM 1021 N N . PHE A 1 123 ? -6.668 -4.492 18.683 1.00 96.81 123 PHE A N 1
ATOM 1022 C CA . PHE A 1 123 ? -6.373 -4.216 17.276 1.00 96.81 123 PHE A CA 1
ATOM 1023 C C . PHE A 1 123 ? -5.240 -3.205 17.102 1.00 96.81 123 PHE A C 1
ATOM 1025 O O . PHE A 1 123 ? -4.349 -3.423 16.289 1.00 96.81 123 PHE A O 1
ATOM 1032 N N . LEU A 1 124 ? -5.254 -2.104 17.860 1.00 95.88 124 LEU A N 1
ATOM 1033 C CA . LEU A 1 124 ? -4.215 -1.079 17.765 1.00 95.88 124 LEU A CA 1
ATOM 1034 C C . LEU A 1 124 ? -2.837 -1.601 18.179 1.00 95.88 124 LEU A C 1
ATOM 1036 O O . LEU A 1 124 ? -1.859 -1.240 17.533 1.00 95.88 124 LEU A O 1
ATOM 1040 N N . VAL A 1 125 ? -2.753 -2.455 19.203 1.00 94.06 125 VAL A N 1
ATOM 1041 C CA . VAL A 1 125 ? -1.498 -3.123 19.587 1.00 94.06 125 VAL A CA 1
ATOM 1042 C C . VAL A 1 125 ? -0.977 -3.973 18.432 1.00 94.06 125 VAL A C 1
ATOM 1044 O O . VAL A 1 125 ? 0.154 -3.769 17.989 1.00 94.06 125 VAL A O 1
ATOM 1047 N N . SER A 1 126 ? -1.811 -4.874 17.905 1.00 93.75 126 SER A N 1
ATOM 1048 C CA . SER A 1 126 ? -1.440 -5.771 16.806 1.00 93.75 126 SER A CA 1
ATOM 1049 C C . SER A 1 126 ? -1.016 -4.980 15.567 1.00 93.75 126 SER A C 1
ATOM 1051 O O . SER A 1 126 ? 0.050 -5.216 15.002 1.00 93.75 126 SER A O 1
ATOM 1053 N N . TRP A 1 127 ? -1.817 -3.983 15.180 1.00 93.50 127 TRP A N 1
ATOM 1054 C CA . TRP A 1 127 ? -1.566 -3.126 14.026 1.00 93.50 127 TRP A CA 1
ATOM 1055 C C . TRP A 1 127 ? -0.266 -2.337 14.167 1.00 93.50 127 TRP A C 1
ATOM 1057 O O . TRP A 1 127 ? 0.584 -2.367 13.278 1.00 93.50 127 TRP A O 1
ATOM 1067 N N . LEU A 1 128 ? -0.089 -1.620 15.278 1.00 91.75 128 LEU A N 1
ATOM 1068 C CA . LEU A 1 128 ? 1.078 -0.764 15.460 1.00 91.75 128 LEU A CA 1
ATOM 1069 C C . LEU A 1 128 ? 2.358 -1.589 15.593 1.00 91.75 128 LEU A C 1
ATOM 1071 O O . LEU A 1 128 ? 3.386 -1.132 15.121 1.00 91.75 128 LEU A O 1
ATOM 1075 N N . ARG A 1 129 ? 2.314 -2.821 16.111 1.00 89.75 129 ARG A N 1
ATOM 1076 C CA . ARG A 1 129 ? 3.476 -3.726 16.115 1.00 89.75 129 ARG A CA 1
ATOM 1077 C C . ARG A 1 129 ? 4.026 -3.992 14.711 1.00 89.75 129 ARG A C 1
ATOM 1079 O O . ARG A 1 129 ? 5.241 -3.994 14.531 1.00 89.75 129 ARG A O 1
ATOM 1086 N N . CYS A 1 130 ? 3.154 -4.186 13.725 1.00 86.50 130 CYS A N 1
ATOM 1087 C CA . CYS A 1 130 ? 3.553 -4.507 12.352 1.00 86.50 130 CYS A CA 1
ATOM 1088 C C . CYS A 1 130 ? 3.726 -3.262 11.464 1.00 86.50 130 CYS A C 1
ATOM 1090 O O . CYS A 1 130 ? 4.539 -3.271 10.540 1.00 86.50 130 CYS A O 1
ATOM 1092 N N . PHE A 1 131 ? 2.979 -2.184 11.734 1.00 84.75 131 PHE A N 1
ATOM 1093 C CA . PHE A 1 131 ? 2.810 -1.053 10.809 1.00 84.75 131 PHE A CA 1
ATOM 1094 C C . PHE A 1 131 ? 3.100 0.321 11.440 1.00 84.75 131 PHE A C 1
ATOM 1096 O O . PHE A 1 131 ? 2.631 1.350 10.946 1.00 84.75 131 PHE A O 1
ATOM 1103 N N . TYR A 1 132 ? 3.904 0.368 12.511 1.00 70.62 132 TYR A N 1
ATOM 1104 C CA . TYR A 1 132 ? 4.247 1.590 13.262 1.00 70.62 132 TYR A CA 1
ATOM 1105 C C . TYR A 1 132 ? 4.834 2.736 12.408 1.00 70.62 132 TYR A C 1
ATOM 1107 O O . TYR A 1 132 ? 4.774 3.912 12.767 1.00 70.62 132 TYR A O 1
ATOM 1115 N N . ALA A 1 133 ? 5.427 2.418 11.255 1.00 64.44 133 ALA A N 1
ATOM 1116 C CA . ALA A 1 133 ? 6.187 3.358 10.428 1.00 64.44 133 ALA A CA 1
ATOM 1117 C C . ALA A 1 133 ? 5.501 3.784 9.134 1.00 64.44 133 ALA A C 1
ATOM 1119 O O . ALA A 1 133 ? 6.156 4.058 8.128 1.00 64.44 133 ALA A O 1
ATOM 1120 N N . GLY A 1 134 ? 4.177 3.866 9.155 1.00 58.59 134 GLY A N 1
ATOM 1121 C CA . GLY A 1 134 ? 3.451 4.252 7.968 1.00 58.59 134 GLY A CA 1
ATOM 1122 C C . GLY A 1 134 ? 3.546 5.718 7.550 1.00 58.59 134 GLY A C 1
ATOM 1123 O O . GLY A 1 134 ? 3.799 6.607 8.364 1.00 58.59 134 GLY A O 1
ATOM 1124 N N . ILE A 1 135 ? 3.328 5.961 6.251 1.00 55.12 135 ILE A N 1
ATOM 1125 C CA . ILE A 1 135 ? 3.264 7.296 5.646 1.00 55.12 135 ILE A CA 1
ATOM 1126 C C . ILE A 1 135 ? 1.814 7.788 5.657 1.00 55.12 135 ILE A C 1
ATOM 1128 O O . ILE A 1 135 ? 0.932 7.156 5.078 1.00 55.12 135 ILE A O 1
ATOM 1132 N N . GLY A 1 136 ? 1.592 8.955 6.261 1.00 64.25 136 GLY A N 1
ATOM 1133 C CA . GLY A 1 136 ? 0.319 9.676 6.224 1.00 64.25 136 GLY A CA 1
ATOM 1134 C C . GLY A 1 136 ? -0.242 9.970 7.612 1.00 64.25 136 GLY A C 1
ATOM 1135 O O . GLY A 1 136 ? -0.007 9.230 8.564 1.00 64.25 136 GLY A O 1
ATOM 1136 N N . THR A 1 137 ? -1.032 11.040 7.705 1.00 74.25 137 THR A N 1
ATOM 1137 C CA . THR A 1 137 ? -1.612 11.548 8.963 1.00 74.25 137 THR A CA 1
ATOM 1138 C C . THR A 1 137 ? -2.409 10.493 9.730 1.00 74.25 137 THR A C 1
ATOM 1140 O O . THR A 1 137 ? -2.413 10.487 10.957 1.00 74.25 137 THR A O 1
ATOM 1143 N N . ARG A 1 138 ? -3.035 9.545 9.022 1.00 83.69 138 ARG A N 1
ATOM 1144 C CA . ARG A 1 138 ? -3.817 8.463 9.635 1.00 83.69 138 ARG A CA 1
ATOM 1145 C C . ARG A 1 138 ? -2.984 7.510 10.501 1.00 83.69 138 ARG A C 1
ATOM 1147 O O . ARG A 1 138 ? -3.538 6.962 11.446 1.00 83.69 138 ARG A O 1
ATOM 1154 N N . TYR A 1 139 ? -1.685 7.324 10.243 1.00 82.50 139 TYR A N 1
ATOM 1155 C CA . TYR A 1 139 ? -0.836 6.528 11.147 1.00 82.50 139 TYR A CA 1
ATOM 1156 C C . TYR A 1 139 ? -0.636 7.220 12.483 1.00 82.50 139 TYR A C 1
ATOM 1158 O O . TYR A 1 139 ? -0.825 6.602 13.527 1.00 82.50 139 TYR A O 1
ATOM 1166 N N . ASP A 1 140 ? -0.314 8.510 12.439 1.00 83.50 140 ASP A N 1
ATOM 1167 C CA . ASP A 1 140 ? -0.093 9.299 13.647 1.00 83.50 140 ASP A CA 1
ATOM 1168 C C . ASP A 1 140 ? -1.406 9.420 14.454 1.00 83.50 140 ASP A C 1
ATOM 1170 O O . ASP A 1 140 ? -1.404 9.385 15.684 1.00 83.50 140 ASP A O 1
ATOM 1174 N N . GLU A 1 141 ? -2.561 9.476 13.781 1.00 88.81 141 GLU A N 1
ATOM 1175 C CA . GLU A 1 141 ? -3.875 9.435 14.436 1.00 88.81 141 GLU A CA 1
ATOM 1176 C C . GLU A 1 141 ? -4.189 8.084 15.102 1.00 88.81 141 GLU A C 1
ATOM 1178 O O . GLU A 1 141 ? -4.759 8.064 16.200 1.00 88.81 141 GLU A O 1
ATOM 1183 N N . LEU A 1 142 ? -3.842 6.960 14.461 1.00 92.25 142 LEU A N 1
ATOM 1184 C CA . LEU A 1 142 ? -3.978 5.617 15.040 1.00 92.25 142 LEU A CA 1
ATOM 1185 C C . LEU A 1 142 ? -3.095 5.471 16.284 1.00 92.25 142 LEU A C 1
ATOM 1187 O O . LEU A 1 142 ? -3.559 4.997 17.321 1.00 92.25 142 LEU A O 1
ATOM 1191 N N . GLU A 1 143 ? -1.857 5.954 16.210 1.00 91.31 143 GLU A N 1
ATOM 1192 C CA . GLU A 1 143 ? -0.926 5.986 17.335 1.00 91.31 143 GLU A CA 1
ATOM 1193 C C . GLU A 1 143 ? -1.470 6.834 18.495 1.00 91.31 143 GLU A C 1
ATOM 1195 O O . GLU A 1 143 ? -1.569 6.369 19.633 1.00 91.31 143 GLU A O 1
ATOM 1200 N N . LEU A 1 144 ? -1.893 8.070 18.212 1.00 92.06 144 LEU A N 1
ATOM 1201 C CA . LEU A 1 144 ? -2.471 8.967 19.212 1.00 92.06 144 LEU A CA 1
ATOM 1202 C C . LEU A 1 144 ? -3.691 8.336 19.892 1.00 92.06 144 LEU A C 1
ATOM 1204 O O . LEU A 1 144 ? -3.908 8.512 21.094 1.00 92.06 144 LEU A O 1
ATOM 1208 N N . ARG A 1 145 ? -4.503 7.601 19.132 1.00 94.56 145 ARG A N 1
ATOM 1209 C CA . ARG A 1 145 ? -5.659 6.879 19.662 1.00 94.56 145 ARG A CA 1
ATOM 1210 C C . ARG A 1 145 ? -5.243 5.728 20.576 1.00 94.56 145 ARG A C 1
ATOM 1212 O O . ARG A 1 145 ? -5.838 5.600 21.645 1.00 94.56 145 ARG A O 1
ATOM 1219 N N . ALA A 1 146 ? -4.219 4.958 20.217 1.00 94.06 146 ALA A N 1
ATOM 1220 C CA . ALA A 1 146 ? -3.671 3.905 21.072 1.00 94.06 146 ALA A CA 1
ATOM 1221 C C . ALA A 1 146 ? -3.162 4.476 22.406 1.00 94.06 146 ALA A C 1
ATOM 1223 O O . ALA A 1 146 ? -3.552 3.993 23.470 1.00 94.06 146 ALA A O 1
ATOM 1224 N N . ARG A 1 147 ? -2.420 5.595 22.370 1.00 93.00 147 ARG A N 1
ATOM 1225 C CA . ARG A 1 147 ? -1.977 6.308 23.585 1.00 93.00 147 ARG A CA 1
ATOM 1226 C C . ARG A 1 147 ? -3.155 6.733 24.467 1.00 93.00 147 ARG A C 1
ATOM 1228 O O . ARG A 1 147 ? -3.129 6.531 25.676 1.00 93.00 147 ARG A O 1
ATOM 1235 N N . LYS A 1 148 ? -4.226 7.274 23.873 1.00 94.50 148 LYS A N 1
ATOM 1236 C CA . LYS A 1 148 ? -5.452 7.671 24.600 1.00 94.50 148 LYS A CA 1
ATOM 1237 C C . LYS A 1 148 ? -6.207 6.495 25.226 1.00 94.50 148 LYS A C 1
ATOM 1239 O O . LYS A 1 148 ? -7.026 6.717 26.114 1.00 94.50 148 LYS A O 1
ATOM 1244 N N . LEU A 1 149 ? -5.979 5.273 24.750 1.00 94.19 149 LEU A N 1
ATOM 1245 C CA . LEU A 1 149 ? -6.526 4.044 25.327 1.00 94.19 149 LEU A CA 1
ATOM 1246 C C . LEU A 1 149 ? -5.621 3.438 26.409 1.00 94.19 149 LEU A C 1
ATOM 1248 O O . LEU A 1 149 ? -6.013 2.445 27.011 1.00 94.19 149 LEU A O 1
ATOM 1252 N N . GLY A 1 150 ? -4.450 4.028 26.670 1.00 92.56 150 GLY A N 1
ATOM 1253 C CA . GLY A 1 150 ? -3.479 3.502 27.629 1.00 92.56 150 GLY A CA 1
ATOM 1254 C C . GLY A 1 150 ? -2.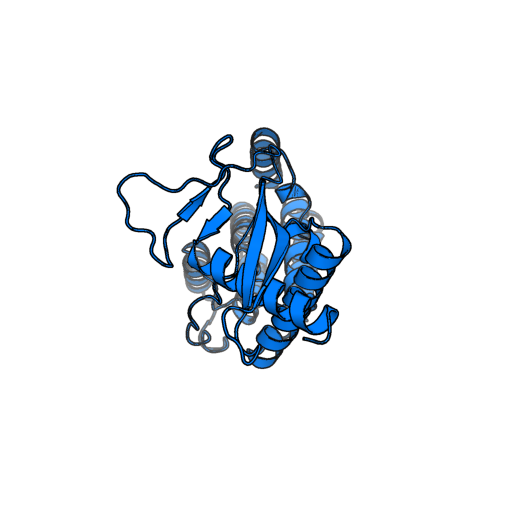635 2.351 27.084 1.00 92.56 150 GLY A C 1
ATOM 1255 O O . GLY A 1 150 ? -2.066 1.601 27.869 1.00 92.56 150 GLY A O 1
ATOM 1256 N N . VAL A 1 151 ? -2.556 2.189 25.758 1.00 90.50 151 VAL A N 1
ATOM 1257 C CA . VAL A 1 151 ? -1.652 1.211 25.144 1.00 90.50 151 VAL A CA 1
ATOM 1258 C C . VAL A 1 151 ? -0.206 1.667 25.342 1.00 90.50 151 VAL A C 1
ATOM 1260 O O . VAL A 1 151 ? 0.149 2.786 24.965 1.00 90.50 151 VAL A O 1
ATOM 1263 N N . ASP A 1 152 ? 0.627 0.791 25.902 1.00 87.62 152 ASP A N 1
ATOM 1264 C CA . ASP A 1 152 ? 2.060 1.033 26.043 1.00 87.62 152 ASP A CA 1
ATOM 1265 C C . ASP A 1 152 ? 2.788 0.804 24.713 1.00 87.62 152 ASP A C 1
ATOM 1267 O O . ASP A 1 152 ? 3.036 -0.325 24.289 1.00 87.62 152 ASP A O 1
ATOM 1271 N N . LEU A 1 153 ? 3.141 1.908 24.058 1.00 83.38 153 LEU A N 1
ATOM 1272 C CA . LEU A 1 153 ? 3.862 1.894 22.788 1.00 83.38 153 LEU A CA 1
ATOM 1273 C C . LEU A 1 153 ? 5.381 1.751 22.954 1.00 83.38 153 LEU A C 1
ATOM 1275 O O . LEU A 1 153 ? 6.075 1.612 21.952 1.00 83.38 153 LEU A O 1
ATOM 1279 N N . SER A 1 154 ? 5.914 1.797 24.181 1.00 81.94 154 SER A N 1
ATOM 1280 C CA . SER A 1 154 ? 7.363 1.703 24.419 1.00 81.94 154 SER A CA 1
ATOM 1281 C C . SER A 1 154 ? 7.933 0.318 24.099 1.00 81.94 154 SER A C 1
ATOM 1283 O O . SER A 1 154 ? 9.115 0.190 23.791 1.00 81.94 154 SER A O 1
ATOM 1285 N N . SER A 1 155 ? 7.071 -0.699 24.119 1.00 78.25 155 SER A N 1
ATOM 1286 C CA . SER A 1 155 ? 7.383 -2.084 23.761 1.00 78.25 155 SER A CA 1
ATOM 1287 C C . SER A 1 155 ? 7.348 -2.360 22.253 1.00 78.25 155 SER A C 1
ATOM 1289 O O . SER A 1 155 ? 7.757 -3.437 21.816 1.00 78.25 155 SER A O 1
ATOM 1291 N N . LEU A 1 156 ? 6.854 -1.414 21.444 1.00 78.81 156 LEU A N 1
ATOM 1292 C CA . LEU A 1 156 ? 6.784 -1.579 19.996 1.00 78.81 156 LEU A CA 1
ATOM 1293 C C . LEU A 1 156 ? 8.173 -1.429 19.363 1.00 78.81 156 LEU A C 1
ATOM 1295 O O . LEU A 1 156 ? 9.003 -0.665 19.866 1.00 78.81 156 LEU A O 1
ATOM 1299 N N . PRO A 1 157 ? 8.439 -2.124 18.241 1.00 71.75 157 PRO A N 1
ATOM 1300 C CA . PRO A 1 157 ? 9.701 -1.968 17.538 1.00 71.75 157 PRO A CA 1
ATOM 1301 C C . PRO A 1 157 ? 9.925 -0.495 17.160 1.00 71.75 157 PRO A C 1
ATOM 1303 O O . PRO A 1 157 ? 8.969 0.216 16.821 1.00 71.75 157 PRO A O 1
ATOM 1306 N N . PRO A 1 158 ? 11.181 -0.013 17.200 1.00 64.69 158 PRO A N 1
ATOM 1307 C CA . PRO A 1 158 ? 11.488 1.359 16.835 1.00 64.69 158 PRO A CA 1
ATOM 1308 C C . PRO A 1 158 ? 10.995 1.624 15.415 1.00 64.69 158 PRO A C 1
ATOM 1310 O O . PRO A 1 158 ? 11.172 0.794 14.523 1.00 64.69 158 PRO A O 1
ATOM 1313 N N . ARG A 1 159 ? 10.381 2.794 15.204 1.00 61.47 159 ARG A N 1
ATOM 1314 C CA . ARG A 1 159 ? 9.912 3.229 13.883 1.00 61.47 159 ARG A CA 1
ATOM 1315 C C . ARG A 1 159 ? 11.110 3.135 12.928 1.00 61.47 159 ARG A C 1
ATOM 1317 O O . ARG A 1 159 ? 12.081 3.859 13.174 1.00 61.47 159 ARG A O 1
ATOM 1324 N N . PRO A 1 160 ? 11.115 2.264 11.896 1.00 53.53 160 PRO A N 1
ATOM 1325 C CA . PRO A 1 160 ? 12.221 2.224 10.957 1.00 53.53 160 PRO A CA 1
ATOM 1326 C C . PRO A 1 160 ? 12.523 3.635 10.462 1.00 53.53 160 PRO A C 1
ATOM 1328 O O . PRO A 1 160 ? 11.619 4.391 10.088 1.00 53.53 160 PRO A O 1
ATOM 1331 N N . ILE A 1 161 ? 13.805 4.001 10.538 1.00 39.44 161 ILE A N 1
ATOM 1332 C CA . ILE A 1 161 ? 14.301 5.283 10.048 1.00 39.44 161 ILE A CA 1
ATOM 1333 C C . ILE A 1 161 ? 13.851 5.381 8.600 1.00 39.44 161 ILE A C 1
ATOM 1335 O O . ILE A 1 161 ? 14.172 4.508 7.790 1.00 39.44 161 ILE A O 1
ATOM 1339 N N . ARG A 1 162 ? 13.064 6.424 8.319 1.00 46.00 162 ARG A N 1
ATOM 1340 C CA . ARG A 1 162 ? 12.499 6.713 7.004 1.00 46.00 162 ARG A CA 1
ATOM 1341 C C . ARG A 1 162 ? 13.602 6.565 5.969 1.00 46.00 162 ARG A C 1
ATOM 1343 O O . ARG A 1 162 ? 14.473 7.423 5.861 1.00 46.00 162 ARG A O 1
ATOM 1350 N N . THR A 1 163 ? 13.550 5.496 5.192 1.00 33.94 163 THR A N 1
ATOM 1351 C CA . THR A 1 163 ? 14.143 5.573 3.871 1.00 33.94 163 THR A CA 1
ATOM 1352 C C . THR A 1 163 ? 13.136 6.355 3.042 1.00 33.94 163 THR A C 1
ATOM 1354 O O . THR A 1 163 ? 11.944 6.034 3.080 1.00 33.94 163 THR A O 1
ATOM 1357 N N . PRO A 1 164 ? 13.551 7.454 2.390 1.00 30.84 164 PRO A N 1
ATOM 1358 C CA . PRO A 1 164 ? 12.713 8.115 1.405 1.00 30.84 164 PRO A CA 1
ATOM 1359 C C . PRO A 1 164 ? 12.131 7.038 0.498 1.00 30.84 164 PRO A C 1
ATOM 1361 O O . PRO A 1 164 ? 12.855 6.109 0.130 1.00 30.84 164 PRO A O 1
ATOM 1364 N N . ARG A 1 165 ? 10.824 7.124 0.220 1.00 39.53 165 ARG A N 1
ATOM 1365 C CA . ARG A 1 165 ? 10.131 6.197 -0.679 1.00 39.53 165 ARG A CA 1
ATOM 1366 C C . ARG A 1 165 ? 11.049 5.850 -1.840 1.00 39.53 165 ARG A C 1
ATOM 1368 O O . ARG A 1 165 ? 11.537 6.743 -2.529 1.00 39.53 165 ARG A O 1
ATOM 1375 N N . ALA A 1 166 ? 11.218 4.562 -2.084 1.00 37.97 166 ALA A N 1
ATOM 1376 C CA . ALA A 1 166 ? 11.606 4.147 -3.407 1.00 37.97 166 ALA A CA 1
ATOM 1377 C C . ALA A 1 166 ? 10.479 4.649 -4.365 1.00 37.97 166 ALA A C 1
ATOM 1379 O O . ALA A 1 166 ? 9.297 4.441 -4.066 1.00 37.97 166 ALA A O 1
ATOM 1380 N N . PRO A 1 167 ? 10.802 5.421 -5.413 1.00 36.03 167 PRO A N 1
ATOM 1381 C CA . PRO A 1 167 ? 9.903 6.362 -6.099 1.00 36.03 167 PRO A CA 1
ATOM 1382 C C . PRO A 1 167 ? 8.911 5.689 -7.077 1.00 36.03 167 PRO A C 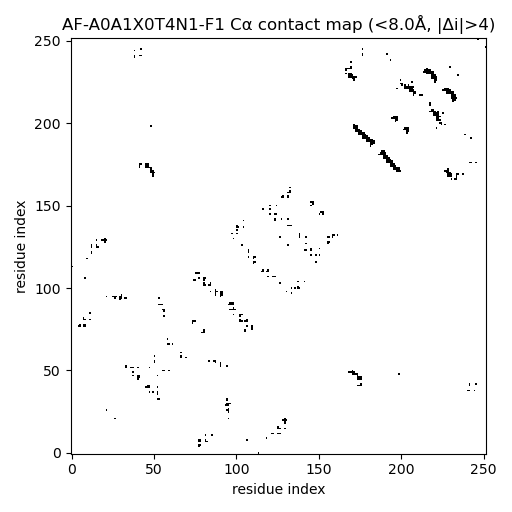1
ATOM 1384 O O . PRO A 1 167 ? 8.857 6.058 -8.235 1.00 36.03 167 PRO A O 1
ATOM 1387 N N . HIS A 1 168 ? 8.138 4.675 -6.670 1.00 45.16 168 HIS A N 1
ATOM 1388 C CA . HIS A 1 168 ? 7.603 3.671 -7.618 1.00 45.16 168 HIS A CA 1
ATOM 1389 C C . HIS A 1 168 ? 6.143 3.745 -8.074 1.00 45.16 168 HIS A C 1
ATOM 1391 O O . HIS A 1 168 ? 5.743 2.877 -8.845 1.00 45.16 168 HIS A O 1
ATOM 1397 N N . ASP A 1 169 ? 5.347 4.744 -7.704 1.00 60.56 169 ASP A N 1
ATOM 1398 C CA . ASP A 1 169 ? 3.938 4.745 -8.127 1.00 60.56 169 ASP A CA 1
ATOM 1399 C C . ASP A 1 169 ? 3.788 5.379 -9.519 1.00 60.56 169 ASP A C 1
ATOM 1401 O O . ASP A 1 169 ? 3.297 6.501 -9.654 1.00 60.56 169 ASP A O 1
ATOM 1405 N N . VAL A 1 170 ? 4.249 4.668 -10.556 1.00 65.25 170 VAL A N 1
ATOM 1406 C CA . VAL A 1 170 ? 3.764 4.895 -11.922 1.00 65.25 170 VAL A CA 1
ATOM 1407 C C . VAL A 1 170 ? 2.483 4.083 -12.088 1.00 65.25 170 VAL A C 1
ATOM 1409 O O . VAL A 1 170 ? 2.531 2.858 -12.070 1.00 65.25 170 VAL A O 1
ATOM 1412 N N . CYS A 1 171 ? 1.334 4.736 -12.212 1.00 66.50 171 CYS A N 1
ATOM 1413 C CA . CYS A 1 171 ? 0.027 4.103 -12.388 1.00 66.50 171 CYS A CA 1
ATOM 1414 C C . CYS A 1 171 ? -0.640 4.585 -13.677 1.00 66.50 171 CYS A C 1
ATOM 1416 O O . CYS A 1 171 ? -0.219 5.566 -14.271 1.00 66.50 171 CYS A O 1
ATOM 1418 N N . ASN A 1 172 ? -1.670 3.879 -14.144 1.00 66.50 172 ASN A N 1
ATOM 1419 C CA . ASN A 1 172 ? -2.493 4.267 -15.301 1.00 66.50 172 ASN A CA 1
ATOM 1420 C C . ASN A 1 172 ? -1.742 4.529 -16.628 1.00 66.50 172 ASN A C 1
ATOM 1422 O O . ASN A 1 172 ? -2.326 5.038 -17.588 1.00 66.50 172 ASN A O 1
ATOM 1426 N N . LEU A 1 173 ? -0.455 4.186 -16.685 1.00 74.81 173 LEU A N 1
ATOM 1427 C CA . LEU A 1 173 ? 0.458 4.427 -17.791 1.00 74.81 173 LEU A CA 1
ATOM 1428 C C . LEU A 1 173 ? 1.010 3.087 -18.257 1.00 74.81 173 LEU A C 1
ATOM 1430 O O . LEU A 1 173 ? 1.620 2.352 -17.483 1.00 74.81 173 LEU A O 1
ATOM 1434 N N . SER A 1 174 ? 0.792 2.787 -19.529 1.00 77.94 174 SER A N 1
ATOM 1435 C CA . SER A 1 174 ? 1.401 1.653 -20.200 1.00 77.94 174 SER A CA 1
ATOM 1436 C C . SER A 1 174 ? 2.538 2.125 -21.089 1.00 77.94 174 SER A C 1
ATOM 1438 O O . SER A 1 174 ? 2.460 3.198 -21.694 1.00 77.94 174 SER A O 1
ATOM 1440 N N . MET A 1 175 ? 3.599 1.325 -21.150 1.00 81.50 175 MET A N 1
ATOM 1441 C CA . MET A 1 175 ? 4.846 1.666 -21.815 1.00 81.50 175 MET A CA 1
ATOM 1442 C C . MET A 1 175 ? 5.377 0.479 -22.602 1.00 81.50 175 MET A C 1
ATOM 1444 O O . MET A 1 175 ? 5.397 -0.645 -22.103 1.00 81.50 175 MET A O 1
ATOM 1448 N N . ARG A 1 176 ? 5.873 0.744 -23.809 1.00 82.00 176 ARG A N 1
ATOM 1449 C CA . ARG A 1 176 ? 6.526 -0.255 -24.656 1.00 82.00 176 ARG A CA 1
ATOM 1450 C C . ARG A 1 176 ? 7.769 0.335 -25.301 1.00 82.00 176 ARG A C 1
ATOM 1452 O O . ARG A 1 176 ? 7.720 1.452 -25.800 1.00 82.00 176 ARG A O 1
ATOM 1459 N N . VAL A 1 177 ? 8.863 -0.427 -25.348 1.00 84.56 177 VAL A N 1
ATOM 1460 C CA . VAL A 1 177 ? 10.044 -0.027 -26.126 1.00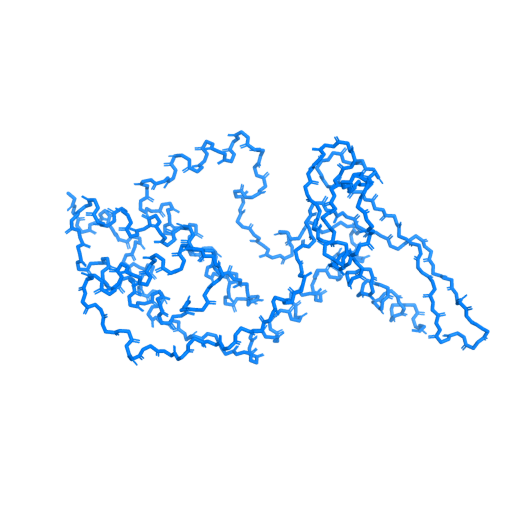 84.56 177 VAL A CA 1
ATOM 1461 C C . VAL A 1 177 ? 9.701 -0.068 -27.613 1.00 84.56 177 VAL A C 1
ATOM 1463 O O . VAL A 1 177 ? 9.380 -1.126 -28.158 1.00 84.56 177 VAL A O 1
ATOM 1466 N N . LYS A 1 178 ? 9.771 1.091 -28.261 1.00 87.06 178 LYS A N 1
ATOM 1467 C CA . LYS A 1 178 ? 9.575 1.270 -29.699 1.00 87.06 178 LYS A CA 1
ATOM 1468 C C . LYS A 1 178 ? 10.869 1.018 -30.462 1.00 87.06 178 LYS A C 1
ATOM 1470 O O . LYS A 1 178 ? 10.867 0.301 -31.460 1.00 87.06 178 LYS A O 1
ATOM 1475 N N . SER A 1 179 ? 11.972 1.596 -29.991 1.00 88.25 179 SER A N 1
ATOM 1476 C CA . SER A 1 179 ? 13.287 1.481 -30.621 1.00 88.25 179 SER A CA 1
ATOM 1477 C C . SER A 1 179 ? 14.390 1.394 -29.562 1.00 88.25 179 SER A C 1
ATOM 1479 O O . SER A 1 179 ? 14.225 1.862 -28.435 1.00 88.25 179 SER A O 1
ATOM 1481 N N . VAL A 1 180 ? 15.501 0.757 -29.933 1.00 89.69 180 VAL A N 1
ATOM 1482 C CA . VAL A 1 180 ? 16.740 0.719 -29.151 1.00 89.69 180 VAL A CA 1
ATOM 1483 C C . VAL A 1 180 ? 17.857 1.103 -30.108 1.00 89.69 180 VAL A C 1
ATOM 1485 O O . VAL A 1 180 ? 18.063 0.404 -31.102 1.00 89.69 180 VAL A O 1
ATOM 1488 N N . THR A 1 181 ? 18.546 2.202 -29.821 1.00 90.50 181 THR A N 1
ATOM 1489 C CA . THR A 1 181 ? 19.575 2.776 -30.693 1.00 90.50 181 THR A CA 1
ATOM 1490 C C . THR A 1 181 ? 20.860 2.957 -29.889 1.00 90.50 181 THR A C 1
ATOM 1492 O O . THR A 1 181 ? 20.814 3.645 -28.871 1.00 90.50 181 THR A O 1
ATOM 1495 N N . PRO A 1 182 ? 22.001 2.372 -30.293 1.00 87.12 182 PRO A N 1
ATOM 1496 C CA . PRO A 1 182 ? 23.286 2.651 -29.656 1.00 87.12 182 PRO A CA 1
ATOM 1497 C C . PRO A 1 182 ? 23.586 4.151 -29.712 1.00 87.12 182 PRO A C 1
ATOM 1499 O O . PRO A 1 182 ? 23.425 4.781 -30.759 1.00 87.12 182 PRO A O 1
ATOM 1502 N N . GLN A 1 183 ? 23.975 4.729 -28.584 1.00 85.56 183 GLN A N 1
ATOM 1503 C CA . GLN A 1 183 ? 24.322 6.143 -28.480 1.00 85.56 183 GLN A CA 1
ATOM 1504 C C . GLN A 1 183 ? 25.808 6.378 -28.797 1.00 85.56 183 GLN A C 1
ATOM 1506 O O . GLN A 1 183 ? 26.174 7.461 -29.255 1.00 85.56 183 GLN A O 1
ATOM 1511 N N . ASP A 1 184 ? 26.647 5.364 -28.610 1.00 81.38 184 ASP A N 1
ATOM 1512 C CA . ASP A 1 184 ? 28.079 5.378 -28.878 1.00 81.38 184 ASP A CA 1
ATOM 1513 C C . ASP A 1 184 ? 28.509 4.255 -29.831 1.00 81.38 184 ASP A C 1
ATOM 1515 O O . ASP A 1 184 ? 27.798 3.287 -30.101 1.00 81.38 184 ASP A O 1
ATOM 1519 N N . THR A 1 185 ? 29.707 4.419 -30.391 1.00 75.62 185 THR A N 1
ATOM 1520 C CA . THR A 1 185 ? 30.317 3.457 -31.318 1.00 75.62 185 THR A CA 1
ATOM 1521 C C . THR A 1 185 ? 30.805 2.181 -30.639 1.00 75.62 185 THR A C 1
ATOM 1523 O O . THR A 1 185 ? 31.022 1.189 -31.330 1.00 75.62 185 THR A O 1
ATOM 1526 N N . ASP A 1 186 ? 31.013 2.203 -29.320 1.00 76.62 186 ASP A N 1
ATOM 1527 C CA . ASP A 1 186 ? 31.426 1.035 -28.537 1.00 76.62 186 ASP A CA 1
ATOM 1528 C C . ASP A 1 186 ? 30.234 0.204 -28.024 1.00 76.62 186 ASP A C 1
ATOM 1530 O O . ASP A 1 186 ? 30.443 -0.903 -27.526 1.00 76.62 186 ASP A O 1
ATOM 1534 N N . GLY A 1 187 ? 28.996 0.684 -28.212 1.00 72.94 187 GLY A N 1
ATOM 1535 C CA . GLY A 1 187 ? 27.771 -0.033 -27.861 1.00 72.94 187 GLY A CA 1
ATOM 1536 C C . GLY A 1 187 ? 27.555 -0.149 -26.353 1.00 72.94 187 GLY A C 1
ATOM 1537 O O . GLY A 1 187 ? 26.899 -1.087 -25.900 1.00 72.94 187 GLY A O 1
ATOM 1538 N N . THR A 1 188 ? 28.132 0.765 -25.571 1.00 78.31 188 THR A N 1
ATOM 1539 C CA . THR A 1 188 ? 28.041 0.752 -24.106 1.00 78.31 188 THR A CA 1
ATOM 1540 C C . THR A 1 188 ? 26.893 1.608 -23.578 1.00 78.31 188 THR A C 1
ATOM 1542 O O . THR A 1 188 ? 26.429 1.388 -22.454 1.00 78.31 188 THR A O 1
ATOM 1545 N N . SER A 1 189 ? 26.369 2.528 -24.392 1.00 84.75 189 SER A N 1
ATOM 1546 C CA . SER A 1 189 ? 25.182 3.319 -24.078 1.00 84.75 189 SER A CA 1
ATOM 1547 C C . SER A 1 189 ? 24.106 3.193 -25.155 1.00 84.75 189 SER A C 1
ATOM 1549 O O . SER A 1 189 ? 24.376 3.086 -26.350 1.00 84.75 189 SER A O 1
ATOM 1551 N N . TYR A 1 190 ? 22.843 3.193 -24.723 1.00 87.31 190 TYR A N 1
ATOM 1552 C CA . TYR A 1 190 ? 21.686 3.007 -25.595 1.00 87.31 190 TYR A CA 1
ATOM 1553 C C . TYR A 1 190 ? 20.630 4.074 -25.325 1.00 87.31 190 TYR A C 1
ATOM 1555 O O . TYR A 1 190 ? 20.251 4.327 -24.178 1.00 87.31 190 TYR A O 1
ATOM 1563 N N . TYR A 1 191 ? 20.116 4.655 -26.403 1.00 89.62 191 TYR A N 1
ATOM 1564 C CA . TYR A 1 191 ? 18.898 5.443 -26.417 1.00 89.62 191 TYR A CA 1
ATOM 1565 C C . TYR A 1 191 ? 17.690 4.531 -26.641 1.00 89.62 191 TYR A C 1
ATOM 1567 O O . TYR A 1 191 ? 17.715 3.634 -27.487 1.00 89.62 191 TYR A O 1
ATOM 1575 N N . PHE A 1 192 ? 16.622 4.777 -25.890 1.00 88.06 192 PHE A N 1
ATOM 1576 C CA . PHE A 1 192 ? 15.376 4.029 -25.986 1.00 88.06 192 PHE A CA 1
ATOM 1577 C C . PHE A 1 192 ? 14.247 4.983 -26.343 1.00 88.06 192 PHE A C 1
ATOM 1579 O O . PHE A 1 192 ? 13.972 5.921 -25.591 1.00 88.06 192 PHE A O 1
ATOM 1586 N N . ASP A 1 193 ? 13.550 4.691 -27.437 1.00 89.31 193 ASP A N 1
ATOM 1587 C CA . ASP A 1 193 ? 12.239 5.282 -27.678 1.00 89.31 193 ASP A CA 1
ATOM 1588 C C . ASP A 1 193 ? 11.177 4.428 -27.003 1.00 89.31 193 ASP A C 1
ATOM 1590 O O . ASP A 1 193 ? 11.151 3.206 -27.168 1.00 89.31 193 ASP A O 1
ATOM 1594 N N . PHE A 1 194 ? 10.255 5.076 -26.300 1.00 85.62 194 PHE A N 1
ATOM 1595 C CA . PHE A 1 194 ? 9.103 4.420 -25.696 1.00 85.62 194 PHE A CA 1
ATOM 1596 C C . PHE A 1 194 ? 7.814 4.937 -26.330 1.00 85.62 194 PHE A C 1
ATOM 1598 O O . PHE A 1 194 ? 7.631 6.144 -26.481 1.00 85.62 194 PHE A O 1
ATOM 1605 N N . ASP A 1 195 ? 6.905 4.020 -26.650 1.00 85.94 195 ASP A N 1
ATOM 1606 C CA . ASP A 1 195 ? 5.499 4.345 -26.851 1.00 85.94 195 ASP A CA 1
ATOM 1607 C C . ASP A 1 195 ? 4.788 4.302 -25.495 1.00 85.94 195 ASP A C 1
ATOM 1609 O O . ASP A 1 195 ? 4.954 3.358 -24.717 1.00 85.94 195 ASP A O 1
ATOM 1613 N N . TYR A 1 196 ? 3.974 5.322 -25.232 1.00 85.75 196 TYR A N 1
ATOM 1614 C CA . TYR A 1 196 ? 3.218 5.486 -23.993 1.00 85.75 196 TYR A CA 1
ATOM 1615 C C . TYR A 1 196 ? 1.732 5.541 -24.305 1.00 85.75 196 TYR A C 1
ATOM 1617 O O . TYR A 1 196 ? 1.341 6.242 -25.232 1.00 85.75 196 TYR A O 1
ATOM 1625 N N . HIS A 1 197 ? 0.888 4.894 -23.509 1.00 84.06 197 HIS A N 1
ATOM 1626 C CA . HIS A 1 197 ? -0.551 5.134 -23.576 1.00 84.06 197 HIS A CA 1
ATOM 1627 C C . HIS A 1 197 ? -1.212 5.079 -22.202 1.00 84.06 197 HIS A C 1
ATOM 1629 O O . HIS A 1 197 ? -0.828 4.313 -21.319 1.00 84.06 197 HIS A O 1
ATOM 1635 N N . CYS A 1 198 ? -2.234 5.909 -22.034 1.00 78.62 198 CYS A N 1
ATOM 1636 C CA . CYS A 1 198 ? -3.098 5.919 -20.870 1.00 78.62 198 CYS A CA 1
ATOM 1637 C C . CYS A 1 198 ? -3.927 4.635 -20.837 1.00 78.62 198 CYS A C 1
ATOM 1639 O O . CYS A 1 198 ? -4.674 4.360 -21.776 1.00 78.62 198 CYS A O 1
ATOM 1641 N N . THR A 1 199 ? -3.864 3.878 -19.745 1.00 72.06 199 THR A N 1
ATOM 1642 C CA . THR A 1 199 ? -4.649 2.642 -19.616 1.00 72.06 199 THR A CA 1
ATOM 1643 C C . THR A 1 199 ? -6.136 2.892 -19.384 1.00 72.06 199 THR A C 1
ATOM 1645 O O . THR A 1 199 ? -6.913 1.947 -19.491 1.00 72.06 199 THR A O 1
ATOM 1648 N N . GLU A 1 200 ? -6.524 4.134 -19.077 1.00 69.50 200 GLU A N 1
ATOM 1649 C CA . GLU A 1 200 ? -7.917 4.524 -18.832 1.00 69.50 200 GLU A CA 1
ATOM 1650 C C . GLU A 1 200 ? -8.634 4.987 -20.102 1.00 69.50 200 GLU A C 1
ATOM 1652 O O . GLU A 1 200 ? -9.747 4.551 -20.370 1.00 69.50 200 GLU A O 1
ATOM 1657 N N . CYS A 1 201 ? -8.009 5.856 -20.906 1.00 69.75 201 CYS A N 1
ATOM 1658 C CA . CYS A 1 201 ? -8.645 6.417 -22.107 1.00 69.75 201 CYS A CA 1
ATOM 1659 C C . CYS A 1 201 ? -7.955 6.052 -23.430 1.00 69.75 201 CYS A C 1
ATOM 1661 O O . CYS A 1 201 ? -8.405 6.483 -24.486 1.00 69.75 201 CYS A O 1
ATOM 1663 N N . GLY A 1 202 ? -6.842 5.312 -23.396 1.00 80.69 202 GLY A N 1
ATOM 1664 C CA . GLY A 1 202 ? -6.069 4.944 -24.587 1.00 80.69 202 GLY A CA 1
ATOM 1665 C C . GLY A 1 202 ? -5.257 6.084 -25.216 1.00 80.69 202 GLY A C 1
ATOM 1666 O O . GLY A 1 202 ? -4.561 5.861 -26.200 1.00 80.69 202 GLY A O 1
ATOM 1667 N N . SER A 1 203 ? -5.317 7.305 -24.672 1.00 85.62 203 SER A N 1
ATOM 1668 C CA . SER A 1 203 ? -4.572 8.453 -25.202 1.00 85.62 203 SER A CA 1
ATOM 1669 C C . SER A 1 203 ? -3.058 8.286 -25.049 1.00 85.62 203 SER A C 1
ATOM 1671 O O . SER A 1 203 ? -2.579 7.841 -24.009 1.00 85.62 203 SER A O 1
ATOM 1673 N N . TYR A 1 204 ? -2.304 8.733 -26.053 1.00 88.50 204 TYR A N 1
ATOM 1674 C CA . TYR A 1 204 ? -0.834 8.743 -26.074 1.00 88.50 204 TYR A CA 1
ATOM 1675 C C . TYR A 1 204 ? -0.237 10.054 -25.538 1.00 88.50 204 TYR A C 1
ATOM 1677 O O . TYR A 1 204 ? 0.973 10.266 -25.579 1.00 88.50 204 TYR A O 1
ATOM 1685 N N . ARG A 1 205 ? -1.082 10.982 -25.072 1.00 87.94 205 ARG A N 1
ATOM 1686 C CA . ARG A 1 205 ? -0.640 12.303 -24.617 1.00 87.94 205 ARG A CA 1
ATOM 1687 C C . ARG A 1 205 ? -0.246 12.259 -23.146 1.00 87.94 205 ARG A C 1
ATOM 1689 O O . ARG A 1 205 ? -1.074 11.946 -22.291 1.00 87.94 205 ARG A O 1
ATOM 1696 N N . LEU A 1 206 ? 0.998 12.633 -22.865 1.00 87.38 206 LEU A N 1
ATOM 1697 C CA . LEU A 1 206 ? 1.496 12.964 -21.532 1.00 87.38 206 LEU A CA 1
ATOM 1698 C C . LEU A 1 206 ? 1.339 14.470 -21.300 1.00 87.38 206 LEU A C 1
ATOM 1700 O O . LEU A 1 206 ? 1.553 15.262 -22.213 1.00 87.38 206 LEU A O 1
ATOM 1704 N N . SER A 1 207 ? 0.955 14.859 -20.091 1.00 90.31 207 SER A N 1
ATOM 1705 C CA . SER A 1 207 ? 0.815 16.253 -19.671 1.00 90.31 207 SER A CA 1
ATOM 1706 C C . SER A 1 207 ? 1.399 16.417 -18.278 1.00 90.31 207 SER A C 1
ATOM 1708 O O . SER A 1 207 ? 1.373 15.494 -17.468 1.00 90.31 207 SER A O 1
ATOM 1710 N N . TYR A 1 208 ? 1.897 17.607 -18.002 1.00 90.12 208 TYR A N 1
ATOM 1711 C CA . TYR A 1 208 ? 2.273 18.097 -16.682 1.00 90.12 208 TYR A CA 1
ATOM 1712 C C . TYR A 1 208 ? 1.734 19.524 -16.559 1.00 90.12 208 TYR A C 1
ATOM 1714 O O . TYR A 1 208 ? 1.167 20.041 -17.525 1.00 90.12 208 TYR A O 1
ATOM 1722 N N . ASP A 1 209 ? 1.834 20.127 -15.380 1.00 81.12 209 ASP A N 1
ATOM 1723 C CA . ASP A 1 209 ? 1.335 21.485 -15.176 1.00 81.12 209 ASP A CA 1
ATOM 1724 C C . ASP A 1 209 ? 2.206 22.496 -15.943 1.00 81.12 209 ASP A C 1
ATOM 1726 O O . ASP A 1 209 ? 3.433 22.519 -15.800 1.00 81.12 209 ASP A O 1
ATOM 1730 N N . ASP A 1 210 ? 1.563 23.322 -16.771 1.00 69.12 210 ASP A N 1
ATOM 1731 C CA . ASP A 1 210 ? 2.236 24.319 -17.605 1.00 69.12 210 ASP A CA 1
ATOM 1732 C C . ASP A 1 210 ? 2.998 25.345 -16.749 1.00 69.12 210 ASP A C 1
ATOM 1734 O O . ASP A 1 210 ? 2.515 25.814 -15.716 1.00 69.12 210 ASP A O 1
ATOM 1738 N N . GLY A 1 211 ? 4.193 25.732 -17.203 1.00 67.88 211 GLY A N 1
ATOM 1739 C CA . GLY A 1 211 ? 5.029 26.733 -16.527 1.00 67.88 211 GLY A CA 1
ATOM 1740 C C . GLY A 1 211 ? 5.892 26.194 -15.383 1.00 67.88 211 GLY A C 1
ATOM 1741 O O . GLY A 1 211 ? 6.533 26.986 -14.692 1.00 67.88 211 GLY A O 1
ATOM 1742 N N . ILE A 1 212 ? 5.939 24.873 -15.191 1.00 73.56 212 ILE A N 1
ATOM 1743 C CA . ILE A 1 212 ? 6.861 24.214 -14.262 1.00 73.56 212 ILE A CA 1
ATOM 1744 C C . ILE A 1 212 ? 7.986 23.545 -15.058 1.00 73.56 212 ILE A C 1
ATOM 1746 O O . ILE A 1 212 ? 7.734 22.809 -16.014 1.00 73.56 212 ILE A O 1
ATOM 1750 N N . ASP A 1 213 ? 9.234 23.785 -14.648 1.00 83.75 213 ASP A N 1
ATOM 1751 C CA . ASP A 1 213 ? 10.384 23.055 -15.178 1.00 83.75 213 ASP A CA 1
ATOM 1752 C C . ASP A 1 213 ? 10.263 21.569 -14.845 1.00 83.75 213 ASP A C 1
ATOM 1754 O O . ASP A 1 213 ? 9.935 21.181 -13.720 1.00 83.75 213 ASP A O 1
ATOM 1758 N N . LEU A 1 214 ? 10.568 20.721 -15.825 1.00 83.25 214 LEU A N 1
ATOM 1759 C CA . LEU A 1 214 ? 10.417 19.281 -15.695 1.00 83.25 214 LEU A CA 1
ATOM 1760 C C . LEU A 1 214 ? 11.506 18.699 -14.773 1.00 83.25 214 LEU A C 1
ATOM 1762 O O . LEU A 1 214 ? 12.564 18.244 -15.202 1.00 83.25 214 LEU A O 1
ATOM 1766 N N . THR A 1 215 ? 11.250 18.739 -13.472 1.00 85.75 215 THR A N 1
ATOM 1767 C CA . THR A 1 215 ? 12.094 18.152 -12.427 1.00 85.75 215 THR A CA 1
ATOM 1768 C C . THR A 1 215 ? 11.684 16.715 -12.112 1.00 85.75 215 THR A C 1
ATOM 1770 O O . THR A 1 215 ? 10.588 16.272 -12.461 1.00 85.75 215 THR A O 1
ATOM 1773 N N . TYR A 1 216 ? 12.541 15.993 -11.388 1.00 81.25 216 TYR A N 1
ATOM 1774 C CA . TYR A 1 216 ? 12.284 14.622 -10.935 1.00 81.25 216 TYR A CA 1
ATOM 1775 C C . TYR A 1 216 ? 10.961 14.481 -10.150 1.00 81.25 216 TYR A C 1
ATOM 1777 O O . TYR A 1 216 ? 10.297 13.448 -10.233 1.00 81.25 216 TYR A O 1
ATOM 1785 N N . ASP A 1 217 ? 10.536 15.533 -9.442 1.00 79.19 217 ASP A N 1
ATOM 1786 C CA . ASP A 1 217 ? 9.315 15.537 -8.629 1.00 79.19 217 ASP A CA 1
ATOM 1787 C C . ASP A 1 217 ? 8.049 15.997 -9.367 1.00 79.19 217 ASP A C 1
ATOM 1789 O O . ASP A 1 217 ? 6.959 15.950 -8.793 1.00 79.19 217 ASP A O 1
ATOM 1793 N N . THR A 1 218 ? 8.168 16.397 -10.635 1.00 82.12 218 THR A N 1
ATOM 1794 C CA . THR A 1 218 ? 7.047 16.896 -11.446 1.00 82.12 218 THR A CA 1
ATOM 1795 C C . THR A 1 218 ? 5.967 15.835 -11.583 1.00 82.12 218 THR A C 1
ATOM 1797 O O . THR A 1 218 ? 6.252 14.703 -11.976 1.00 82.12 218 THR A O 1
ATOM 1800 N N . ALA A 1 219 ? 4.724 16.187 -11.264 1.00 80.69 219 ALA A N 1
ATOM 1801 C CA . ALA A 1 219 ? 3.591 15.294 -11.450 1.00 80.69 219 ALA A CA 1
ATOM 1802 C C . ALA A 1 219 ? 3.226 15.188 -12.937 1.00 80.69 219 ALA A C 1
ATOM 1804 O O . ALA A 1 219 ? 3.153 16.187 -13.650 1.00 80.69 219 ALA A O 1
ATOM 1805 N N . MET A 1 220 ? 2.990 13.960 -13.385 1.00 86.50 220 MET A N 1
ATOM 1806 C CA . MET A 1 220 ? 2.663 13.616 -14.762 1.00 86.50 220 MET A CA 1
ATOM 1807 C C . MET A 1 220 ? 1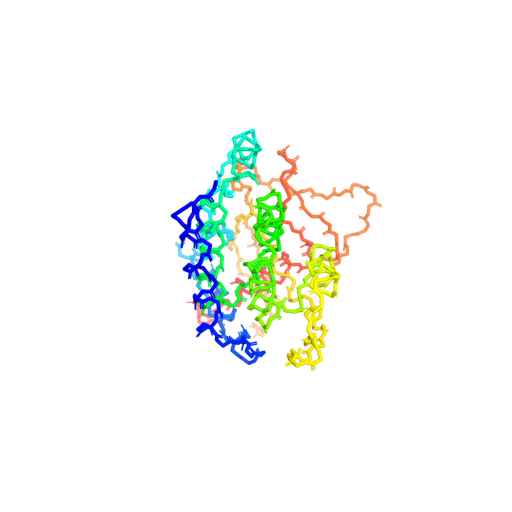.254 13.029 -14.813 1.00 86.50 220 MET A C 1
ATOM 1809 O O . MET A 1 220 ? 0.862 12.241 -13.947 1.00 86.50 220 MET A O 1
ATOM 1813 N N . TYR A 1 221 ? 0.507 13.382 -15.853 1.00 86.81 221 TYR A N 1
ATOM 1814 C CA . TYR A 1 221 ? -0.896 13.029 -16.050 1.00 86.81 221 TYR A CA 1
ATOM 1815 C C . TYR A 1 221 ? -1.162 12.652 -17.509 1.00 86.81 221 TYR A C 1
ATOM 1817 O O . TYR A 1 221 ? -0.402 13.002 -18.417 1.00 86.81 221 TYR A O 1
ATOM 1825 N N . CYS A 1 222 ? -2.294 11.999 -17.761 1.00 83.56 222 CYS A N 1
ATOM 1826 C CA . CYS A 1 222 ? -2.817 11.876 -19.115 1.00 83.56 222 CYS A CA 1
ATOM 1827 C C . CYS A 1 222 ? -3.216 13.254 -19.653 1.00 83.56 222 CYS A C 1
ATOM 1829 O O . CYS A 1 222 ? -3.966 13.981 -19.010 1.00 83.56 222 CYS A O 1
ATOM 1831 N N . GLY A 1 223 ? -2.782 13.600 -20.862 1.00 87.81 223 GLY A N 1
ATOM 1832 C CA . GLY A 1 223 ? -3.147 14.857 -21.509 1.00 87.81 223 GLY A CA 1
ATOM 1833 C C . GLY A 1 223 ? -4.634 14.985 -21.821 1.00 87.81 223 GLY A C 1
ATOM 1834 O O . GLY A 1 223 ? -5.132 16.109 -21.824 1.00 87.81 223 GLY A O 1
ATOM 1835 N N . GLU A 1 224 ? -5.329 13.858 -21.997 1.00 88.56 224 GLU A N 1
ATOM 1836 C CA . GLU A 1 224 ? -6.751 13.809 -22.345 1.00 88.56 224 GLU A CA 1
ATOM 1837 C C . GLU A 1 224 ? -7.644 13.696 -21.098 1.00 88.56 224 GLU A C 1
ATOM 1839 O O . GLU A 1 224 ? -8.310 14.656 -20.725 1.00 88.56 224 GLU A O 1
ATOM 1844 N N . CYS A 1 225 ? -7.624 12.555 -20.397 1.00 74.06 225 CYS A N 1
ATOM 1845 C CA . CYS A 1 225 ? -8.524 12.307 -19.262 1.00 74.06 225 CYS A CA 1
ATOM 1846 C C . CYS A 1 225 ? -7.998 12.804 -17.906 1.00 74.06 225 CYS A C 1
ATOM 1848 O O . CYS A 1 225 ? -8.671 12.628 -16.893 1.00 74.06 225 CYS A O 1
ATOM 1850 N N . LYS A 1 226 ? -6.793 13.390 -17.869 1.00 83.56 226 LYS A N 1
ATOM 1851 C CA . LYS A 1 226 ? -6.150 13.952 -16.665 1.00 83.56 226 LYS A CA 1
ATOM 1852 C C . LYS A 1 226 ? -5.918 12.969 -15.508 1.00 83.56 226 LYS A C 1
ATOM 1854 O O . LYS A 1 226 ? -5.562 13.399 -14.413 1.00 83.56 226 LYS A O 1
ATOM 1859 N N . VAL A 1 227 ? -6.049 11.657 -15.731 1.00 69.62 227 VAL A N 1
ATOM 1860 C CA . VAL A 1 227 ? -5.683 10.653 -14.720 1.00 69.62 227 VAL A CA 1
ATOM 1861 C C . VAL A 1 227 ? -4.185 10.768 -14.393 1.00 69.62 227 VAL A C 1
ATOM 1863 O O . VAL A 1 227 ? -3.382 10.923 -15.321 1.00 69.62 227 VAL A O 1
ATOM 1866 N N . PRO A 1 228 ? -3.779 10.729 -13.110 1.00 75.62 228 PRO A N 1
ATOM 1867 C CA . PRO A 1 228 ? -2.372 10.801 -12.747 1.00 75.62 228 PRO A CA 1
ATOM 1868 C C . PRO A 1 228 ? -1.628 9.545 -13.192 1.00 75.62 228 PRO A C 1
ATOM 1870 O O . PRO A 1 228 ? -2.140 8.429 -13.065 1.00 75.62 228 PRO A O 1
ATOM 1873 N N . PHE A 1 229 ? -0.405 9.759 -13.673 1.00 76.06 229 PHE A N 1
ATOM 1874 C CA . PHE A 1 229 ? 0.541 8.701 -13.991 1.00 76.06 229 PHE A CA 1
ATOM 1875 C C . PHE A 1 229 ? 1.605 8.500 -12.930 1.00 76.06 229 PHE A C 1
ATOM 1877 O O . PHE A 1 229 ? 2.098 7.394 -12.805 1.00 76.06 229 PHE A O 1
ATOM 1884 N N . GLY A 1 230 ? 1.977 9.535 -12.180 1.00 74.62 230 GLY A N 1
ATOM 1885 C CA . GLY A 1 230 ? 3.053 9.468 -11.192 1.00 74.62 230 GLY A CA 1
ATOM 1886 C C . GLY A 1 230 ? 3.986 10.666 -11.305 1.00 74.62 230 GLY A C 1
ATOM 1887 O O . GLY A 1 230 ? 3.640 11.672 -11.918 1.00 74.62 230 GLY A O 1
ATOM 1888 N N . ARG A 1 231 ? 5.174 10.579 -10.703 1.00 81.69 231 ARG A N 1
ATOM 1889 C CA . ARG A 1 231 ? 6.210 11.617 -10.842 1.00 81.69 231 ARG A CA 1
ATOM 1890 C C . ARG A 1 231 ? 7.091 11.349 -12.056 1.00 81.69 231 ARG A C 1
ATOM 1892 O O . ARG A 1 231 ? 7.344 10.193 -12.385 1.00 81.69 231 ARG A O 1
ATOM 1899 N N . TYR A 1 232 ? 7.620 12.394 -12.679 1.00 85.31 232 TYR A N 1
ATOM 1900 C CA . TYR A 1 232 ? 8.498 12.269 -13.839 1.00 85.31 232 TYR A CA 1
ATOM 1901 C C . TYR A 1 232 ? 9.715 11.383 -13.549 1.00 85.31 232 TYR A C 1
ATOM 1903 O O . TYR A 1 232 ? 10.003 10.467 -14.313 1.00 85.31 232 TYR A O 1
ATOM 1911 N N . GLY A 1 233 ? 10.363 11.567 -12.399 1.00 80.38 233 GLY A N 1
ATOM 1912 C CA . GLY A 1 233 ? 11.491 10.741 -11.977 1.00 80.38 233 GLY A CA 1
ATOM 1913 C C . GLY A 1 233 ? 11.158 9.257 -11.817 1.00 80.38 233 GLY A C 1
ATOM 1914 O O . GLY A 1 233 ? 11.944 8.395 -12.205 1.00 80.38 233 GLY A O 1
ATOM 1915 N N . ALA A 1 234 ? 9.955 8.955 -11.323 1.00 74.88 234 ALA A N 1
ATOM 1916 C CA . ALA A 1 234 ? 9.441 7.590 -11.227 1.00 74.88 234 ALA A CA 1
ATOM 1917 C C . ALA A 1 234 ? 9.280 6.949 -12.612 1.00 74.88 234 ALA A C 1
ATOM 1919 O O . ALA A 1 234 ? 9.667 5.799 -12.823 1.00 74.88 234 ALA A O 1
ATOM 1920 N N . ILE A 1 235 ? 8.739 7.716 -13.565 1.00 81.69 235 ILE A N 1
ATOM 1921 C CA . ILE A 1 235 ? 8.587 7.290 -14.958 1.00 81.69 235 ILE A CA 1
ATOM 1922 C C . ILE A 1 235 ? 9.967 7.079 -15.591 1.00 81.69 235 ILE A C 1
ATOM 1924 O O . ILE A 1 235 ? 10.184 6.049 -16.216 1.00 81.69 235 ILE A O 1
ATOM 1928 N N . GLN A 1 236 ? 10.936 7.971 -15.363 1.00 85.00 236 GLN A N 1
ATOM 1929 C CA . GLN A 1 236 ? 12.310 7.790 -15.846 1.00 85.00 236 GLN A CA 1
ATOM 1930 C C . GLN A 1 236 ? 12.977 6.529 -15.278 1.00 85.00 236 GLN A C 1
ATOM 1932 O O . GLN A 1 236 ? 13.672 5.813 -16.000 1.00 85.00 236 GLN A O 1
ATOM 1937 N N . ASP A 1 237 ? 12.785 6.240 -13.991 1.00 79.50 237 ASP A N 1
ATOM 1938 C CA . ASP A 1 237 ? 13.301 5.020 -13.363 1.00 79.50 237 ASP A CA 1
ATOM 1939 C C . ASP A 1 237 ? 12.666 3.764 -13.958 1.00 79.50 237 ASP A C 1
ATOM 1941 O O . ASP A 1 237 ? 13.360 2.769 -14.183 1.00 79.50 237 ASP A O 1
ATOM 1945 N N . LEU A 1 238 ? 11.368 3.824 -14.264 1.00 76.38 238 LEU A N 1
ATOM 1946 C CA . LEU A 1 238 ? 10.667 2.765 -14.974 1.00 76.38 238 LEU A CA 1
ATOM 1947 C C . LEU A 1 238 ? 11.221 2.571 -16.390 1.00 76.38 238 LEU A C 1
ATOM 1949 O O . LEU A 1 238 ? 11.557 1.442 -16.743 1.00 76.38 238 LEU A O 1
ATOM 1953 N N . CYS A 1 239 ? 11.397 3.645 -17.169 1.00 83.62 239 CYS A N 1
ATOM 1954 C CA . CYS A 1 239 ? 12.025 3.584 -18.493 1.00 83.62 239 CYS A CA 1
ATOM 1955 C C . CYS A 1 239 ? 13.385 2.887 -18.422 1.00 83.62 239 CYS A C 1
ATOM 1957 O O . CYS A 1 239 ? 13.659 1.972 -19.193 1.00 83.62 239 CYS A O 1
ATOM 1959 N N . ARG A 1 240 ? 14.233 3.288 -17.465 1.00 83.62 240 ARG A N 1
ATOM 1960 C CA . ARG A 1 240 ? 15.566 2.700 -17.273 1.00 83.62 240 ARG A CA 1
ATOM 1961 C C . ARG A 1 240 ? 15.491 1.210 -16.950 1.00 83.62 240 ARG A C 1
ATOM 1963 O O . ARG A 1 240 ? 16.283 0.430 -17.475 1.00 83.62 240 ARG A O 1
ATOM 1970 N N . ALA A 1 241 ? 14.540 0.808 -16.111 1.00 77.88 241 ALA A N 1
ATOM 1971 C CA . ALA A 1 241 ? 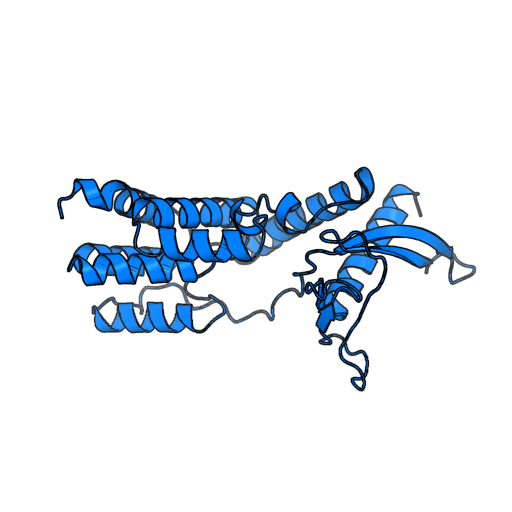14.347 -0.590 -15.755 1.00 77.88 241 ALA A CA 1
ATOM 1972 C C . ALA A 1 241 ? 13.863 -1.436 -16.948 1.00 77.88 241 ALA A C 1
ATOM 1974 O O . ALA A 1 241 ? 14.427 -2.501 -17.195 1.00 77.88 241 ALA A O 1
ATOM 1975 N N . ILE A 1 242 ? 12.884 -0.942 -17.718 1.00 77.81 242 ILE A N 1
ATOM 1976 C CA . ILE A 1 242 ? 12.395 -1.601 -18.941 1.00 77.81 242 ILE A CA 1
ATOM 1977 C C . ILE A 1 242 ? 13.518 -1.688 -19.982 1.00 77.81 242 ILE A C 1
ATOM 1979 O O . ILE A 1 242 ? 13.746 -2.752 -20.547 1.00 77.81 242 ILE A O 1
ATOM 1983 N N . GLY A 1 243 ? 14.260 -0.599 -20.203 1.00 83.31 243 GLY A N 1
ATOM 1984 C CA . GLY A 1 243 ? 15.376 -0.571 -21.149 1.00 83.31 243 GLY A CA 1
ATOM 1985 C C . GLY A 1 243 ? 16.462 -1.590 -20.797 1.00 83.31 243 GLY A C 1
ATOM 1986 O O . GLY A 1 243 ? 16.901 -2.349 -21.657 1.00 83.31 243 GLY A O 1
ATOM 1987 N N . LYS A 1 244 ? 16.832 -1.696 -19.514 1.00 82.19 244 LYS A N 1
ATOM 1988 C CA . LYS A 1 244 ? 17.789 -2.708 -19.039 1.00 82.19 244 LYS A CA 1
ATOM 1989 C C . LYS A 1 244 ? 17.302 -4.143 -19.282 1.00 82.19 244 LYS A C 1
ATOM 1991 O O . LYS A 1 244 ? 18.100 -5.005 -19.658 1.00 82.19 244 LYS A O 1
ATOM 1996 N N . ALA A 1 245 ? 16.015 -4.405 -19.067 1.00 76.75 245 ALA A N 1
ATOM 1997 C CA . ALA A 1 245 ? 15.431 -5.715 -19.342 1.00 76.75 245 ALA A CA 1
ATOM 1998 C C . ALA A 1 245 ? 15.424 -6.027 -20.847 1.00 76.75 245 ALA A C 1
ATOM 2000 O O . ALA A 1 245 ? 15.762 -7.138 -21.251 1.00 76.75 245 ALA A O 1
ATOM 2001 N N . GLU A 1 246 ? 15.127 -5.031 -21.683 1.00 82.38 246 GLU A N 1
ATOM 2002 C CA . GLU A 1 246 ? 15.124 -5.166 -23.139 1.00 82.38 246 GLU A CA 1
ATOM 2003 C C . GLU A 1 246 ? 16.526 -5.427 -23.716 1.00 82.38 246 GLU A C 1
ATOM 2005 O O . GLU A 1 246 ? 16.656 -6.249 -24.623 1.00 82.38 246 GLU A O 1
ATOM 2010 N N . LEU A 1 247 ? 17.581 -4.799 -23.178 1.00 84.50 247 LEU A N 1
ATOM 2011 C CA . LEU A 1 247 ? 18.972 -5.103 -23.559 1.00 84.50 247 LEU A CA 1
ATOM 2012 C C . LEU A 1 247 ? 19.344 -6.543 -23.211 1.00 84.50 247 LEU A C 1
ATOM 2014 O O . LEU A 1 247 ? 19.745 -7.304 -24.090 1.00 84.50 247 LEU A O 1
ATOM 2018 N N . THR A 1 248 ? 19.071 -6.948 -21.965 1.00 83.06 248 THR A N 1
ATOM 2019 C CA . THR A 1 248 ? 19.275 -8.331 -21.504 1.00 83.06 248 THR A CA 1
ATOM 2020 C C . THR A 1 248 ? 18.594 -9.332 -22.444 1.00 83.06 248 THR A C 1
ATOM 2022 O O . THR A 1 248 ? 19.194 -10.332 -22.831 1.00 83.06 248 THR A O 1
ATOM 2025 N N . ARG A 1 249 ? 17.354 -9.048 -22.870 1.00 78.00 249 ARG A N 1
ATOM 2026 C CA . ARG A 1 249 ? 16.580 -9.898 -23.789 1.00 78.00 249 ARG A CA 1
ATOM 2027 C C . ARG A 1 249 ? 17.192 -9.987 -25.190 1.00 78.00 249 ARG A C 1
ATOM 2029 O O . ARG A 1 249 ? 17.061 -11.018 -25.844 1.00 78.00 249 ARG A O 1
ATOM 2036 N N . ARG A 1 250 ? 17.827 -8.914 -25.664 1.00 83.19 250 ARG A N 1
ATOM 2037 C CA . ARG A 1 250 ? 18.493 -8.851 -26.976 1.00 83.19 250 ARG A CA 1
ATOM 2038 C C . ARG A 1 250 ? 19.926 -9.392 -26.952 1.00 83.19 250 ARG A C 1
ATOM 2040 O O . ARG A 1 250 ? 20.517 -9.520 -28.019 1.00 83.19 250 ARG A O 1
ATOM 2047 N N . GLY A 1 251 ? 20.460 -9.728 -25.774 1.00 84.12 251 GLY A N 1
ATOM 2048 C CA . GLY A 1 251 ? 21.858 -10.129 -25.605 1.00 84.12 251 GLY A CA 1
ATOM 2049 C C . GLY A 1 251 ? 22.836 -8.974 -25.834 1.00 84.12 251 GLY A C 1
ATOM 2050 O O . GLY A 1 251 ? 23.936 -9.213 -26.329 1.00 84.12 251 GLY A O 1
ATOM 2051 N N . LEU A 1 252 ? 22.396 -7.747 -25.532 1.00 79.19 252 LEU A N 1
ATOM 2052 C CA . LEU A 1 252 ? 23.149 -6.498 -25.661 1.00 79.19 252 LEU A CA 1
ATOM 2053 C C . LEU A 1 252 ? 23.591 -5.967 -24.294 1.00 79.19 252 LEU A C 1
ATOM 2055 O O . LEU A 1 252 ? 22.862 -6.209 -23.302 1.00 79.19 252 LEU A O 1
#

Foldseek 3Di:
DDPVQQPLLVVLLVVLLPDDADDPVNLVVLQVVLLVQQLVCCAPPLDDFSCNSLVQDCLVVDDPVVNVVVCVVCLQRNNSLSVNQVSLVVSCVRRVDQRDLRSVLSNLVNCVVVVVLVSSLSSLVSCCLRHVQDDDPSSVVSVVVNVVSVNDCVPHDPRPDDDDDPQAQQGQKGKDFPDWAQPDPVSPDIDTDIQMAGNPPRDSDKDFDPPDDQDQQTWIAHPPPRHTRGGPVNVVVSVVSSNVVVCVVVVD